Protein AF-A0A7R9HYE5-F1 (afdb_monomer_lite)

Organism: NCBI:txid61472

Foldseek 3Di:
DDDPPPPPVVVVVVCPDVVNVVVVVCVQCVLVDQDPVNVVLLVVLLVVLCLLLLAPVNLVVHLQNFAFFLCFDAAPQQDADWAWEWEDDQQKIKIKIWGGHRNDIDMDMDIDGHPDDPAAEQLRVLLVVLVRVLVVCVVVVNQVPAHEYEYEDQADWHDPDQQFIARCDDPLSDRYPPRNPPRNSVSNVVSNVVDPRHHYHHYGYDYVQVVVQRVVCSVPVPRFKGWDAALATWIKGKDFVVSRNVDDDDRPHGITIITRNCRQRCVVVSCVSSDDPVQVVVLVVCCVVRVDHRGRPDGHPNDPDD

Sequence (306 aa):
MADQSADQHSSISSFYSSSNIRTGVYDCCSALFISNDTIQEVMAKFLEDVNLGMNSTNHDKSCVKCFVTYIESFPNGHERGRYLGIEVRGIQVRVILLRLKPHQYDMSSKSFSLPKFEAYDSTDMFDFLAECLAIFTKEHNLQEHNLPLGVAFFSPLLKKSLTFVQIPQCNKDLFVRDSEKENVVAMMRNSIAKRNDVFVGDIFALNNTAGTLLCGAWTDRSCLLALYHGIGFNICYVEKIEHVGTYKGEPTGNRVIINTECGAFGDDGKLSFLQTTFDKQVGNFISLETGARQRHLLKSGGWGSR

pLDDT: mean 83.42, std 17.0, range [23.97, 98.06]

Secondary structure (DSSP, 8-state):
-----SHHHHHHHHHT-HHHHHHHHHHHHGGG---HHHHHHHHHHHHHHHHHHH-TTTGGG-SS--EE----PPP-S---EEEEEEEEETTEEEEEEEEEETTEEEEEEEEEEPP--S--BHHHHHHHHHHHHHHHHHHTT-TT--EEEEEEESS--EESSSS-EE-SS--TTS--BTGGGS-HHHHHHHHHHT-SS--EEEEEEEEHHHHHHHHHHHH-TT--EEEEESSSEEEEEEEEGGG-TT--S--SSSEEEEE--GGGTTTTTTTGGG--HHHHHHHHHHHHHH--------S-------

InterPro domains:
  IPR001312 Hexokinase [PS51748] (19-306)
  IPR001312 Hexokinase [PTHR19443] (27-282)
  IPR022672 Hexokinase, N-terminal [PF00349] (27-217)
  IPR022673 Hexokinase, C-terminal [PF03727] (226-282)
  IPR043129 ATPase, nucleotide binding domain [SSF53067] (25-220)
  IPR043129 ATPase, nucleotide binding domain [SSF53067] (223-283)

Radius of gyration: 24.58 Å; chains: 1; bounding box: 68×69×74 Å

Structure (mmCIF, N/CA/C/O backbone):
data_AF-A0A7R9HYE5-F1
#
_entry.id   AF-A0A7R9HYE5-F1
#
loop_
_atom_site.group_PDB
_atom_site.id
_atom_site.type_symbol
_atom_site.label_atom_id
_atom_site.label_alt_id
_atom_site.label_comp_id
_atom_site.label_asym_id
_atom_site.label_entity_id
_atom_site.label_seq_id
_atom_site.pdbx_PDB_ins_code
_atom_site.Cartn_x
_atom_site.Cartn_y
_atom_site.Cartn_z
_atom_site.occupancy
_atom_site.B_iso_or_equiv
_atom_site.auth_seq_id
_atom_site.auth_comp_id
_atom_site.auth_asym_id
_atom_site.auth_atom_id
_atom_site.pdbx_PDB_model_num
ATOM 1 N N . MET A 1 1 ? 43.732 48.175 -45.251 1.00 43.06 1 MET A N 1
ATOM 2 C CA . MET A 1 1 ? 43.328 47.242 -44.180 1.00 43.06 1 MET A CA 1
ATOM 3 C C . MET A 1 1 ? 41.816 47.183 -44.207 1.00 43.06 1 MET A C 1
ATOM 5 O O . MET A 1 1 ? 41.177 48.116 -43.747 1.00 43.06 1 MET A O 1
ATOM 9 N N . ALA A 1 2 ? 41.289 46.191 -44.922 1.00 38.72 2 ALA A N 1
ATOM 10 C CA . ALA A 1 2 ? 39.862 45.982 -45.108 1.00 38.72 2 ALA A CA 1
ATOM 11 C C . ALA A 1 2 ? 39.300 45.174 -43.933 1.00 38.72 2 ALA A C 1
ATOM 13 O O . ALA A 1 2 ? 39.973 44.301 -43.387 1.00 38.72 2 ALA A O 1
ATOM 14 N N . ASP A 1 3 ? 38.087 45.548 -43.562 1.00 44.00 3 ASP A N 1
ATOM 15 C CA . ASP A 1 3 ? 37.300 45.116 -42.420 1.00 44.00 3 ASP A CA 1
ATOM 16 C C . ASP A 1 3 ? 36.877 43.639 -42.550 1.00 44.00 3 ASP A C 1
ATOM 18 O O . ASP A 1 3 ? 36.118 43.278 -43.446 1.00 44.00 3 ASP A O 1
ATOM 22 N N . GLN A 1 4 ? 37.414 42.777 -41.680 1.00 41.59 4 GLN A N 1
ATOM 23 C CA . GLN A 1 4 ? 37.095 41.343 -41.577 1.00 41.59 4 GLN A CA 1
ATOM 24 C C . GLN A 1 4 ? 36.071 41.044 -40.461 1.00 41.59 4 GLN A C 1
ATOM 26 O O . GLN A 1 4 ? 35.994 39.913 -39.984 1.00 41.59 4 GLN A O 1
ATOM 31 N N . SER A 1 5 ? 35.288 42.029 -40.006 1.00 45.66 5 SER A N 1
ATOM 32 C CA . SER A 1 5 ? 34.381 41.845 -38.858 1.00 45.66 5 SER A CA 1
ATOM 33 C C . SER A 1 5 ? 32.913 41.536 -39.210 1.00 45.66 5 SER A C 1
ATOM 35 O O . SER A 1 5 ? 32.136 41.194 -38.319 1.00 45.66 5 SER A O 1
ATOM 37 N N . ALA A 1 6 ? 32.518 41.573 -40.490 1.00 43.47 6 ALA A N 1
ATOM 38 C CA . ALA A 1 6 ? 31.110 41.431 -40.895 1.00 43.47 6 ALA A CA 1
ATOM 39 C C . ALA A 1 6 ? 30.627 39.983 -41.168 1.00 43.47 6 ALA A C 1
ATOM 41 O O . ALA A 1 6 ? 29.426 39.723 -41.093 1.00 43.47 6 ALA A O 1
ATOM 42 N N . ASP A 1 7 ? 31.519 39.015 -41.419 1.00 44.41 7 ASP A N 1
ATOM 43 C CA . ASP A 1 7 ? 31.122 37.656 -41.853 1.00 44.41 7 ASP A CA 1
ATOM 44 C C . ASP A 1 7 ? 30.812 36.665 -40.711 1.00 44.41 7 ASP A C 1
ATOM 46 O O . ASP A 1 7 ? 30.156 35.639 -40.921 1.00 44.41 7 ASP A O 1
ATOM 50 N N . GLN A 1 8 ? 31.202 36.960 -39.466 1.00 43.19 8 GLN A N 1
ATOM 51 C CA . GLN A 1 8 ? 30.933 36.047 -38.342 1.00 43.19 8 GLN A CA 1
ATOM 52 C C . GLN A 1 8 ? 29.526 36.197 -37.737 1.00 43.19 8 GLN A C 1
ATOM 54 O O . GLN A 1 8 ? 29.004 35.239 -37.167 1.00 43.19 8 GLN A O 1
ATOM 59 N N . HIS A 1 9 ? 28.853 37.339 -37.922 1.00 43.28 9 HIS A N 1
ATOM 60 C CA . HIS A 1 9 ? 27.498 37.560 -37.389 1.00 43.28 9 HIS A CA 1
ATOM 61 C C . HIS A 1 9 ? 26.369 37.000 -38.277 1.00 43.28 9 HIS A C 1
ATOM 63 O O . HIS A 1 9 ? 25.308 36.649 -37.761 1.00 43.28 9 HIS A O 1
ATOM 69 N N . SER A 1 10 ? 26.605 36.848 -39.586 1.00 46.12 10 SER A N 1
ATOM 70 C CA . SER A 1 10 ? 25.684 36.191 -40.538 1.00 46.12 10 SER A CA 1
ATOM 71 C C . SER A 1 10 ? 25.579 34.674 -40.296 1.00 46.12 10 SER A C 1
ATOM 73 O O . SER A 1 10 ? 24.512 34.064 -40.386 1.00 46.12 10 SER A O 1
ATOM 75 N N . SER A 1 11 ? 26.692 34.066 -39.886 1.00 49.22 11 SER A N 1
ATOM 76 C CA . SER A 1 11 ? 26.805 32.620 -39.677 1.00 49.22 11 SER A CA 1
ATOM 77 C C . SER A 1 11 ? 25.999 32.138 -38.465 1.00 49.22 11 SER A C 1
ATOM 79 O O . SER A 1 11 ? 25.379 31.078 -38.507 1.00 49.22 11 SER A O 1
ATOM 81 N N . ILE A 1 12 ? 25.935 32.948 -37.404 1.00 50.00 12 ILE A N 1
ATOM 82 C CA . ILE A 1 12 ? 25.244 32.605 -36.154 1.00 50.00 12 ILE A CA 1
ATOM 83 C C . ILE A 1 12 ? 23.721 32.759 -36.300 1.00 50.00 12 ILE A C 1
ATOM 85 O O . ILE A 1 12 ? 22.974 31.924 -35.796 1.00 50.00 12 ILE A O 1
ATOM 89 N N . SER A 1 13 ? 23.231 33.762 -37.037 1.00 49.41 13 SER A N 1
ATOM 90 C CA . SER A 1 13 ? 21.784 33.964 -37.226 1.00 49.41 13 SER A CA 1
ATOM 91 C C . SER A 1 13 ? 21.138 32.885 -38.107 1.00 49.41 13 SER A C 1
ATOM 93 O O . SER A 1 13 ? 19.994 32.504 -37.861 1.00 49.41 13 SER A O 1
ATOM 95 N N . SER A 1 14 ? 21.882 32.324 -39.070 1.00 50.22 14 SER A N 1
ATOM 96 C CA . SER A 1 14 ? 21.421 31.196 -39.899 1.00 50.22 14 SER A CA 1
ATOM 97 C C . SER A 1 14 ? 21.290 29.876 -39.117 1.00 50.22 14 SER A C 1
ATOM 99 O O . SER A 1 14 ? 20.418 29.053 -39.416 1.00 50.22 14 SER A O 1
ATOM 101 N N . PHE A 1 15 ? 22.087 29.699 -38.055 1.00 51.66 15 PHE A N 1
ATOM 102 C CA . PHE A 1 15 ? 21.980 28.566 -37.129 1.00 51.66 15 PHE A CA 1
ATOM 103 C C . PHE A 1 15 ? 20.706 28.631 -36.273 1.00 51.66 15 PHE A C 1
ATOM 105 O O . PHE A 1 15 ? 20.114 27.595 -35.979 1.00 51.66 15 PHE A O 1
ATOM 112 N N . TYR A 1 16 ? 20.230 29.838 -35.954 1.00 48.69 16 TYR A N 1
ATOM 113 C CA . TYR A 1 16 ? 19.013 30.078 -35.171 1.00 48.69 16 TYR A CA 1
ATOM 114 C C . TYR A 1 16 ? 17.769 30.344 -36.032 1.00 48.69 16 TYR A C 1
ATOM 116 O O . TYR A 1 16 ? 16.852 31.050 -35.607 1.00 48.69 16 TYR A O 1
ATOM 124 N N . SER A 1 17 ? 17.687 29.769 -37.238 1.00 57.47 17 SER A N 1
ATOM 125 C CA . SER A 1 17 ? 16.399 29.719 -37.935 1.00 57.47 17 SER A CA 1
ATOM 126 C C . SER A 1 17 ? 15.414 28.876 -37.113 1.00 57.47 17 SER A C 1
ATOM 128 O O . SER A 1 17 ? 15.773 27.830 -36.562 1.00 57.47 17 SER A O 1
ATOM 130 N N . SER A 1 18 ? 14.153 29.308 -37.014 1.00 61.31 18 SER A N 1
ATOM 131 C CA . SER A 1 18 ? 13.125 28.587 -36.248 1.00 61.31 18 SER A CA 1
ATOM 132 C C . SER A 1 18 ? 12.955 27.132 -36.712 1.00 61.31 18 SER A C 1
ATOM 134 O O . SER A 1 18 ? 12.558 26.282 -35.920 1.00 61.31 18 SER A O 1
ATOM 136 N N . SER A 1 19 ? 13.298 26.825 -37.969 1.00 65.06 19 SER A N 1
ATOM 137 C CA . SER A 1 19 ? 13.350 25.464 -38.513 1.00 65.06 19 SER A CA 1
ATOM 138 C C . SER A 1 19 ? 14.521 24.640 -37.973 1.00 65.06 19 SER A C 1
ATOM 140 O O . SER A 1 19 ? 14.305 23.491 -37.609 1.00 65.06 19 SER A O 1
ATOM 142 N N . ASN A 1 20 ? 15.727 25.205 -37.855 1.00 68.88 20 ASN A N 1
ATOM 143 C CA . ASN A 1 20 ? 16.908 24.479 -37.363 1.00 68.88 20 ASN A CA 1
ATOM 144 C C . ASN A 1 20 ? 16.805 24.164 -35.866 1.00 68.88 20 ASN A C 1
ATOM 146 O O . ASN A 1 20 ? 17.125 23.055 -35.444 1.00 68.88 20 ASN A O 1
ATOM 150 N N . ILE A 1 21 ? 16.278 25.104 -35.074 1.00 73.44 21 ILE A N 1
ATOM 151 C CA . ILE A 1 21 ? 15.974 24.878 -33.652 1.00 73.44 21 ILE A CA 1
ATOM 152 C C . ILE A 1 21 ? 14.929 23.769 -33.509 1.00 73.44 21 ILE A C 1
ATOM 154 O O . ILE A 1 21 ? 15.074 22.876 -32.678 1.00 73.44 21 ILE A O 1
ATOM 158 N N . ARG A 1 22 ? 13.886 23.795 -34.348 1.00 76.00 22 ARG A N 1
ATOM 159 C CA . ARG A 1 22 ? 12.831 22.780 -34.335 1.00 76.00 22 ARG A CA 1
ATOM 160 C C . ARG A 1 22 ? 13.382 21.392 -34.661 1.00 76.00 22 ARG A C 1
ATOM 162 O O . ARG A 1 22 ? 13.064 20.456 -33.936 1.00 76.00 22 ARG A O 1
ATOM 169 N N . THR A 1 23 ? 14.228 21.264 -35.683 1.00 79.69 23 THR A N 1
ATOM 170 C CA . THR A 1 23 ? 14.889 19.996 -36.031 1.00 79.69 23 THR A CA 1
ATOM 171 C C . THR A 1 23 ? 15.782 19.499 -34.894 1.00 79.69 23 THR A C 1
ATOM 173 O O . THR A 1 23 ? 15.627 18.362 -34.469 1.00 79.69 23 THR A O 1
ATOM 176 N N . GLY A 1 24 ? 16.617 20.364 -34.306 1.00 81.44 24 GLY A N 1
ATOM 177 C CA . GLY A 1 24 ? 17.478 19.975 -33.182 1.00 81.44 24 GLY A CA 1
ATOM 178 C C . GLY A 1 24 ? 16.703 19.523 -31.937 1.00 81.44 24 GLY A C 1
ATOM 179 O O . GLY A 1 24 ? 17.109 18.579 -31.264 1.00 81.44 24 GLY A O 1
ATOM 180 N N . VAL A 1 25 ? 15.555 20.143 -31.640 1.00 84.19 25 VAL A N 1
ATOM 181 C CA . VAL A 1 25 ? 14.663 19.687 -30.558 1.00 84.19 25 VAL A CA 1
ATOM 182 C C . VAL A 1 25 ? 14.050 18.323 -30.885 1.00 84.19 25 VAL A C 1
ATOM 184 O O . VAL A 1 25 ? 14.022 17.456 -30.014 1.00 84.19 25 VAL A O 1
ATOM 187 N N . TYR A 1 26 ? 13.594 18.102 -32.123 1.00 84.06 26 TYR A N 1
ATOM 188 C CA . TYR A 1 26 ? 13.083 16.793 -32.541 1.00 84.06 26 TYR A CA 1
ATOM 189 C C . TYR A 1 26 ? 14.147 15.702 -32.440 1.00 84.06 26 TYR A C 1
ATOM 191 O O . TYR A 1 26 ? 13.840 14.629 -31.930 1.00 84.06 26 TYR A O 1
ATOM 199 N N . ASP A 1 27 ? 15.384 15.980 -32.845 1.00 83.00 27 ASP A N 1
ATOM 200 C CA . ASP A 1 27 ? 16.485 15.020 -32.749 1.00 83.00 27 ASP A CA 1
ATOM 201 C C . ASP A 1 27 ? 16.776 14.664 -31.282 1.00 83.00 27 ASP A C 1
ATOM 203 O O . ASP A 1 27 ? 16.872 13.484 -30.940 1.00 83.00 27 ASP A O 1
ATOM 207 N N . CYS A 1 28 ? 16.807 15.656 -30.385 1.00 82.81 28 CYS A N 1
ATOM 208 C CA . CYS A 1 28 ? 16.980 15.440 -28.942 1.00 82.81 28 CYS A CA 1
ATOM 209 C C . CYS A 1 28 ? 15.821 14.657 -28.303 1.00 82.81 28 CYS A C 1
ATOM 211 O O . CYS A 1 28 ? 16.044 13.842 -27.408 1.00 82.81 28 CYS A O 1
ATOM 213 N N . CYS A 1 29 ? 14.584 14.899 -28.742 1.00 87.00 29 CYS A N 1
ATOM 214 C CA . CYS A 1 29 ? 13.396 14.219 -28.229 1.00 87.00 29 CYS A CA 1
ATOM 215 C C . CYS A 1 29 ? 13.091 12.902 -28.956 1.00 87.00 29 CYS A C 1
ATOM 217 O O . CYS A 1 29 ? 12.216 12.169 -28.503 1.00 87.00 29 CYS A O 1
ATOM 219 N N . SER A 1 30 ? 13.792 12.580 -30.049 1.00 86.00 30 SER A N 1
ATOM 220 C CA . SER A 1 30 ? 13.550 11.379 -30.862 1.00 86.00 30 SER A CA 1
ATOM 221 C C . SER A 1 30 ? 13.621 10.096 -30.024 1.00 86.00 30 SER A C 1
ATOM 223 O O . SER A 1 30 ? 12.788 9.206 -30.175 1.00 86.00 30 SER A O 1
ATOM 225 N N . ALA A 1 31 ? 14.542 10.056 -29.057 1.00 84.12 31 ALA A N 1
ATOM 226 C CA . ALA A 1 31 ? 14.720 8.948 -28.123 1.00 84.12 31 ALA A CA 1
ATOM 227 C C . ALA A 1 31 ? 13.560 8.769 -27.120 1.00 84.12 31 ALA A C 1
ATOM 229 O O . ALA A 1 31 ? 13.477 7.730 -26.473 1.00 84.12 31 ALA A O 1
ATOM 230 N N . LEU A 1 32 ? 12.665 9.756 -26.987 1.00 86.50 32 LEU A N 1
ATOM 231 C CA . LEU A 1 32 ? 11.462 9.676 -26.146 1.00 86.50 32 LEU A CA 1
ATOM 232 C C . LEU A 1 32 ? 10.258 9.090 -26.900 1.00 86.50 32 LEU A C 1
ATOM 234 O O . LEU A 1 32 ? 9.229 8.805 -26.285 1.00 86.50 32 LEU A O 1
ATOM 238 N N . PHE A 1 33 ? 10.354 8.915 -28.223 1.00 89.25 33 PHE A N 1
ATOM 239 C CA . PHE A 1 33 ? 9.306 8.267 -29.004 1.00 89.25 33 PHE A CA 1
ATOM 240 C C . PHE A 1 33 ? 9.441 6.753 -28.892 1.00 89.25 33 PHE A C 1
ATOM 242 O O . PHE A 1 33 ? 10.348 6.137 -29.448 1.00 89.25 33 PHE A O 1
ATOM 249 N N . ILE A 1 34 ? 8.498 6.150 -28.179 1.00 89.62 34 ILE A N 1
ATOM 250 C CA . ILE A 1 34 ? 8.449 4.709 -27.961 1.00 89.62 34 ILE A CA 1
ATOM 251 C C . ILE A 1 34 ? 7.555 4.090 -29.040 1.00 89.62 34 ILE A C 1
ATOM 253 O O . ILE A 1 34 ? 6.386 4.455 -29.167 1.00 89.62 34 ILE A O 1
ATOM 257 N N . SER A 1 35 ? 8.103 3.168 -29.833 1.00 94.00 35 SER A N 1
ATOM 258 C CA . SER A 1 35 ? 7.337 2.460 -30.863 1.00 94.00 35 SER A CA 1
ATOM 259 C C . SER A 1 35 ? 6.395 1.420 -30.245 1.00 94.00 35 SER A C 1
ATOM 261 O O . SER A 1 35 ? 6.583 0.986 -29.107 1.00 94.00 35 SER A O 1
ATOM 263 N N . ASN A 1 36 ? 5.403 0.961 -31.011 1.00 96.12 36 ASN A N 1
ATOM 264 C CA . ASN A 1 36 ? 4.527 -0.124 -30.564 1.00 96.12 36 ASN A CA 1
ATOM 265 C C . ASN A 1 36 ? 5.310 -1.411 -30.267 1.00 96.12 36 ASN A C 1
ATOM 267 O O . ASN A 1 36 ? 5.026 -2.061 -29.266 1.00 96.12 36 ASN A O 1
ATOM 271 N N . ASP A 1 37 ? 6.313 -1.749 -31.081 1.00 96.94 37 ASP A N 1
ATOM 272 C CA . ASP A 1 37 ? 7.151 -2.937 -30.869 1.00 96.94 37 ASP A CA 1
ATOM 273 C C . ASP A 1 37 ? 7.918 -2.836 -29.549 1.00 96.94 37 ASP A C 1
ATOM 275 O O . ASP A 1 37 ? 7.952 -3.780 -28.760 1.00 96.94 37 ASP A O 1
ATOM 279 N N . THR A 1 38 ? 8.452 -1.650 -29.256 1.00 94.06 38 THR A N 1
ATOM 280 C CA . THR A 1 38 ? 9.098 -1.363 -27.979 1.00 94.06 38 THR A CA 1
ATOM 281 C C . THR A 1 38 ? 8.117 -1.486 -26.810 1.00 94.06 38 THR A C 1
ATOM 283 O O . THR A 1 38 ? 8.459 -2.085 -25.792 1.00 94.06 38 THR A O 1
ATOM 286 N N . ILE A 1 39 ? 6.887 -0.977 -26.937 1.00 95.12 39 ILE A N 1
ATOM 287 C CA . ILE A 1 39 ? 5.853 -1.132 -25.899 1.00 95.12 39 ILE A CA 1
ATOM 288 C C . ILE A 1 39 ? 5.550 -2.617 -25.654 1.00 95.12 39 ILE A C 1
ATOM 290 O O . ILE A 1 39 ? 5.487 -3.036 -24.498 1.00 95.12 39 ILE A O 1
ATOM 294 N N . GLN A 1 40 ? 5.408 -3.423 -26.711 1.00 97.31 40 GLN A N 1
ATOM 295 C CA . GLN A 1 40 ? 5.168 -4.866 -26.583 1.00 97.31 40 GLN A CA 1
ATOM 296 C C . GLN A 1 40 ? 6.330 -5.578 -25.882 1.00 97.31 40 GLN A C 1
ATOM 298 O O . GLN A 1 40 ? 6.101 -6.411 -25.003 1.00 97.31 40 GLN A O 1
ATOM 303 N N . GLU A 1 41 ? 7.574 -5.216 -26.204 1.00 96.31 41 GLU A N 1
ATOM 304 C CA . GLU A 1 41 ? 8.751 -5.743 -25.511 1.00 96.31 41 GLU A CA 1
ATOM 305 C C . GLU A 1 41 ? 8.731 -5.392 -24.011 1.00 96.31 41 GLU A C 1
ATOM 307 O O . GLU A 1 41 ? 8.970 -6.260 -23.167 1.00 96.31 41 GLU A O 1
ATOM 312 N N . VAL A 1 42 ? 8.397 -4.149 -23.654 1.00 95.06 42 VAL A N 1
ATOM 313 C CA . VAL A 1 42 ? 8.284 -3.719 -22.249 1.00 95.06 42 VAL A CA 1
ATOM 314 C C . VAL A 1 42 ? 7.183 -4.483 -21.521 1.00 95.06 42 VAL A C 1
ATOM 316 O O . VAL A 1 42 ? 7.401 -4.938 -20.398 1.00 95.06 42 VAL A O 1
ATOM 319 N N . MET A 1 43 ? 6.021 -4.654 -22.155 1.00 96.31 43 MET A N 1
ATOM 320 C CA . MET A 1 43 ? 4.905 -5.423 -21.600 1.00 96.31 43 MET A CA 1
ATOM 321 C C . MET A 1 43 ? 5.303 -6.879 -21.337 1.00 96.31 43 MET A C 1
ATOM 323 O O . MET A 1 43 ? 5.014 -7.403 -20.261 1.00 96.31 43 MET A O 1
ATOM 327 N N . ALA A 1 44 ? 6.006 -7.515 -22.279 1.00 97.75 44 ALA A N 1
ATOM 328 C CA . ALA A 1 44 ? 6.484 -8.886 -22.128 1.00 97.75 44 ALA A CA 1
ATOM 329 C C . ALA A 1 44 ? 7.474 -9.025 -20.960 1.00 97.75 44 ALA A C 1
ATOM 331 O O . ALA A 1 44 ? 7.315 -9.921 -20.129 1.00 97.75 44 ALA A O 1
ATOM 332 N N . LYS A 1 45 ? 8.446 -8.107 -20.841 1.00 96.75 45 LYS A N 1
ATOM 333 C CA . LYS A 1 45 ? 9.397 -8.089 -19.713 1.00 96.75 45 LYS A CA 1
ATOM 334 C C . LYS A 1 45 ? 8.706 -7.822 -18.373 1.00 96.75 45 LYS A C 1
ATOM 336 O O . LYS A 1 45 ? 9.067 -8.427 -17.370 1.00 96.75 45 LYS A O 1
ATOM 341 N N . PHE A 1 46 ? 7.705 -6.940 -18.343 1.00 96.06 46 PHE A N 1
ATOM 342 C CA . PHE A 1 46 ? 6.943 -6.669 -17.122 1.00 96.06 46 PHE A CA 1
ATOM 343 C C . PHE A 1 46 ? 6.158 -7.901 -16.667 1.00 96.06 46 PHE A C 1
ATOM 345 O O . PHE A 1 46 ? 6.178 -8.248 -15.488 1.00 96.06 46 PHE A O 1
ATOM 352 N N . LEU A 1 47 ? 5.504 -8.594 -17.604 1.00 97.12 47 LEU A N 1
ATOM 353 C CA . LEU A 1 47 ? 4.764 -9.820 -17.315 1.00 97.12 47 LEU A CA 1
ATOM 354 C C . LEU A 1 47 ? 5.689 -10.951 -16.840 1.00 97.12 47 LEU A C 1
ATOM 356 O O . LEU A 1 47 ? 5.332 -11.688 -15.922 1.00 97.12 47 LEU A O 1
ATOM 360 N N . GLU A 1 48 ? 6.881 -11.077 -17.426 1.00 97.25 48 GLU A N 1
ATOM 361 C CA . GLU A 1 48 ? 7.916 -12.000 -16.947 1.00 97.25 48 GLU A CA 1
ATOM 362 C C . GLU A 1 48 ? 8.262 -11.727 -15.476 1.00 97.25 48 GLU A C 1
ATOM 364 O O . GLU A 1 48 ? 8.217 -12.643 -14.654 1.00 97.25 48 GLU A O 1
ATOM 369 N N . ASP A 1 49 ? 8.533 -10.471 -15.119 1.00 96.31 49 ASP A N 1
ATOM 370 C CA . ASP A 1 49 ? 8.866 -10.089 -13.746 1.00 96.31 49 ASP A CA 1
ATOM 371 C C . ASP A 1 49 ? 7.696 -10.304 -12.774 1.00 96.31 49 ASP A C 1
ATOM 373 O O . ASP A 1 49 ? 7.918 -10.754 -11.648 1.00 96.31 49 ASP A O 1
ATOM 377 N N . VAL A 1 50 ? 6.452 -10.053 -13.192 1.00 97.62 50 VAL A N 1
ATOM 378 C CA . VAL A 1 50 ? 5.258 -10.364 -12.385 1.00 97.62 50 VAL A CA 1
ATOM 379 C C . VAL A 1 50 ? 5.176 -11.868 -12.098 1.00 97.62 50 VAL A C 1
ATOM 381 O O . VAL A 1 50 ? 5.011 -12.271 -10.944 1.00 97.62 50 VAL A O 1
ATOM 384 N N . ASN A 1 51 ? 5.377 -12.713 -13.114 1.00 97.38 51 ASN A N 1
ATOM 385 C CA . ASN A 1 51 ? 5.388 -14.170 -12.952 1.00 97.38 51 ASN A CA 1
ATOM 386 C C . ASN A 1 51 ? 6.529 -14.642 -12.039 1.00 97.38 51 ASN A C 1
ATOM 388 O O . ASN A 1 51 ? 6.321 -15.489 -11.167 1.00 97.38 51 ASN A O 1
ATOM 392 N N . LEU A 1 52 ? 7.731 -14.080 -12.200 1.00 97.12 52 LEU A N 1
ATOM 393 C CA . LEU A 1 52 ? 8.865 -14.359 -11.317 1.00 97.12 52 LEU A CA 1
ATOM 394 C C . LEU A 1 52 ? 8.573 -13.918 -9.877 1.00 97.12 52 LEU A C 1
ATOM 396 O O . LEU A 1 52 ? 8.883 -14.658 -8.947 1.00 97.12 52 LEU A O 1
ATOM 400 N N . GLY A 1 53 ? 7.939 -12.757 -9.692 1.00 96.50 53 GLY A N 1
ATOM 401 C CA . GLY A 1 53 ? 7.578 -12.199 -8.388 1.00 96.50 53 GLY A CA 1
ATOM 402 C C . GLY A 1 53 ? 6.580 -13.061 -7.619 1.00 96.50 53 GLY A C 1
ATOM 403 O O . GLY A 1 53 ? 6.662 -13.167 -6.398 1.00 96.50 53 GLY A O 1
ATOM 404 N N . MET A 1 54 ? 5.674 -13.747 -8.312 1.00 96.62 54 MET A N 1
ATOM 405 C CA . MET A 1 54 ? 4.729 -14.678 -7.682 1.00 96.62 54 MET A CA 1
ATOM 406 C C . MET A 1 54 ? 5.291 -16.096 -7.506 1.00 96.62 54 MET A C 1
ATOM 408 O O . MET A 1 54 ? 4.744 -16.892 -6.739 1.00 96.62 54 MET A O 1
ATOM 412 N N . ASN A 1 55 ? 6.392 -16.433 -8.181 1.00 97.06 55 ASN A N 1
ATOM 413 C CA . ASN A 1 55 ? 7.005 -17.753 -8.106 1.00 97.06 55 ASN A CA 1
ATOM 414 C C . ASN A 1 55 ? 7.798 -17.935 -6.802 1.00 97.06 55 ASN A C 1
ATOM 416 O O . ASN A 1 55 ? 8.760 -17.222 -6.541 1.00 97.06 55 ASN A O 1
ATOM 420 N N . SER A 1 56 ? 7.473 -18.962 -6.017 1.00 94.19 56 SER A N 1
ATOM 421 C CA . SER A 1 56 ? 8.107 -19.210 -4.712 1.00 94.19 56 SER A CA 1
ATOM 422 C C . SER A 1 56 ? 9.618 -19.449 -4.750 1.00 94.19 56 SER A C 1
ATOM 424 O O . SER A 1 56 ? 10.294 -19.174 -3.764 1.00 94.19 56 SER A O 1
ATOM 426 N N . THR A 1 57 ? 10.150 -19.971 -5.857 1.00 95.69 57 THR A N 1
ATOM 427 C CA . THR A 1 57 ? 11.572 -20.333 -5.995 1.00 95.69 57 THR A CA 1
ATOM 428 C C . THR A 1 57 ? 12.382 -19.218 -6.655 1.00 95.69 57 THR A C 1
ATOM 430 O O . THR A 1 57 ? 13.570 -19.070 -6.386 1.00 95.69 57 THR A O 1
ATOM 433 N N . ASN A 1 58 ? 11.751 -18.426 -7.525 1.00 93.69 58 ASN A N 1
ATOM 434 C CA . ASN A 1 58 ? 12.413 -17.370 -8.292 1.00 93.69 58 ASN A CA 1
ATOM 435 C C . ASN A 1 58 ? 12.051 -15.944 -7.838 1.00 93.69 58 ASN A C 1
ATOM 437 O O . ASN A 1 58 ? 12.546 -14.996 -8.443 1.00 93.69 58 ASN A O 1
ATOM 441 N N . HIS A 1 59 ? 11.261 -15.782 -6.771 1.00 93.81 59 HIS A N 1
ATOM 442 C CA . HIS A 1 59 ? 10.835 -14.487 -6.223 1.00 93.81 59 HIS A CA 1
ATOM 443 C C . HIS A 1 59 ? 11.987 -13.483 -6.050 1.00 93.81 59 HIS A C 1
ATOM 445 O O . HIS A 1 59 ? 11.873 -12.305 -6.402 1.00 93.81 59 HIS A O 1
ATOM 451 N N . ASP A 1 60 ? 13.135 -13.948 -5.557 1.00 91.31 60 ASP A N 1
ATOM 452 C CA . ASP A 1 60 ? 14.292 -13.087 -5.298 1.00 91.31 60 ASP A CA 1
ATOM 453 C C . ASP A 1 60 ? 14.906 -12.502 -6.574 1.00 91.31 60 ASP A C 1
ATOM 455 O O . ASP A 1 60 ? 15.487 -11.418 -6.518 1.00 91.31 60 ASP A O 1
ATOM 459 N N . LYS A 1 61 ? 14.707 -13.157 -7.725 1.00 92.88 61 LYS A N 1
ATOM 460 C CA . LYS A 1 61 ? 15.203 -12.711 -9.035 1.00 92.88 61 LYS A CA 1
ATOM 461 C C . LYS A 1 61 ? 14.337 -11.628 -9.678 1.00 92.88 61 LYS A C 1
ATOM 463 O O . LYS A 1 61 ? 14.790 -11.011 -10.632 1.00 92.88 61 LYS A O 1
ATOM 468 N N . SER A 1 62 ? 13.111 -11.412 -9.198 1.00 93.69 62 SER A N 1
ATOM 469 C CA . SER A 1 62 ? 12.220 -10.397 -9.765 1.00 93.69 62 SER A CA 1
ATOM 470 C C . SER A 1 62 ? 12.474 -9.014 -9.170 1.00 93.69 62 SER A C 1
ATOM 472 O O . SER A 1 62 ? 12.601 -8.875 -7.947 1.00 93.69 62 SER A O 1
ATOM 474 N N . CYS A 1 63 ? 12.463 -7.988 -10.021 1.00 89.25 63 CYS A N 1
ATOM 475 C CA . CYS A 1 63 ? 12.347 -6.593 -9.604 1.00 89.25 63 CYS A CA 1
ATOM 476 C C . CYS A 1 63 ? 10.902 -6.214 -9.232 1.00 89.25 63 CYS A C 1
ATOM 478 O O . CYS A 1 63 ? 10.698 -5.338 -8.394 1.00 89.25 63 CYS A O 1
ATOM 480 N N . VAL A 1 64 ? 9.893 -6.885 -9.798 1.00 93.31 64 VAL A N 1
ATOM 481 C CA . VAL A 1 64 ? 8.468 -6.690 -9.475 1.00 93.31 64 VAL A CA 1
ATOM 482 C C . VAL A 1 64 ? 8.043 -7.726 -8.442 1.00 93.31 64 VAL A C 1
ATOM 484 O O . VAL A 1 64 ? 7.614 -8.832 -8.771 1.00 93.31 64 VAL A O 1
ATOM 487 N N . LYS A 1 65 ? 8.185 -7.382 -7.161 1.00 92.12 65 LYS A N 1
ATOM 488 C CA . LYS A 1 65 ? 8.085 -8.355 -6.065 1.00 92.12 65 LYS A CA 1
ATOM 489 C C . LYS A 1 65 ? 6.710 -8.989 -5.888 1.00 92.12 65 LYS A C 1
ATOM 491 O O . LYS A 1 65 ? 6.658 -10.102 -5.382 1.00 92.12 65 LYS A O 1
ATOM 496 N N . CYS A 1 66 ? 5.619 -8.347 -6.309 1.00 96.25 66 CYS A N 1
ATOM 497 C CA . CYS A 1 66 ? 4.273 -8.928 -6.174 1.00 96.25 66 CYS A CA 1
ATOM 498 C C . CYS A 1 66 ? 3.971 -9.395 -4.733 1.00 96.25 66 CYS A C 1
ATOM 500 O O . CYS A 1 66 ? 3.580 -10.537 -4.495 1.00 96.25 66 CYS A O 1
ATOM 502 N N . PHE A 1 67 ? 4.177 -8.512 -3.752 1.00 94.31 67 PHE A N 1
ATOM 503 C CA . PHE A 1 67 ? 3.941 -8.810 -2.344 1.00 94.31 67 PHE A CA 1
ATOM 504 C C . PHE A 1 67 ? 2.476 -9.172 -2.072 1.00 94.31 67 PHE A C 1
ATOM 506 O O . PHE A 1 67 ? 1.542 -8.458 -2.454 1.00 94.31 67 PHE A O 1
ATOM 513 N N . VAL A 1 68 ? 2.291 -10.269 -1.337 1.00 94.19 68 VAL A N 1
ATOM 514 C CA . VAL A 1 68 ? 0.982 -10.766 -0.908 1.00 94.19 68 VAL A CA 1
ATOM 515 C C . VAL A 1 68 ? 0.430 -9.877 0.204 1.00 94.19 68 VAL A C 1
ATOM 517 O O . VAL A 1 68 ? 1.045 -9.714 1.259 1.00 94.19 68 VAL A O 1
ATOM 520 N N . THR A 1 69 ? -0.756 -9.302 -0.007 1.00 93.00 69 THR A N 1
ATOM 521 C CA . THR A 1 69 ? -1.370 -8.395 0.980 1.00 93.00 69 THR A CA 1
ATOM 522 C C . THR A 1 69 ? -2.203 -9.106 2.052 1.00 93.00 69 THR A C 1
ATOM 524 O O . THR A 1 69 ? -2.545 -8.469 3.055 1.00 93.00 69 THR A O 1
ATOM 527 N N . TYR A 1 70 ? -2.535 -10.386 1.831 1.00 92.44 70 TYR A N 1
ATOM 528 C CA . TYR A 1 70 ? -3.491 -11.197 2.607 1.00 92.44 70 TYR A CA 1
ATOM 529 C C . TYR A 1 70 ? -4.904 -10.600 2.691 1.00 92.44 70 TYR A C 1
ATOM 531 O O . TYR A 1 70 ? -5.680 -10.919 3.588 1.00 92.44 70 TYR A O 1
ATOM 539 N N . ILE A 1 71 ? -5.251 -9.713 1.757 1.00 92.25 71 ILE A N 1
ATOM 540 C CA . ILE A 1 71 ? -6.606 -9.184 1.619 1.00 92.25 71 ILE A CA 1
ATOM 541 C C . ILE A 1 71 ? -7.346 -10.082 0.631 1.00 92.25 71 ILE A C 1
ATOM 543 O O . ILE A 1 71 ? -7.210 -9.922 -0.582 1.00 92.25 71 ILE A O 1
ATOM 547 N N . GLU A 1 72 ? -8.083 -11.052 1.170 1.00 93.06 72 GLU A N 1
ATOM 548 C CA . GLU A 1 72 ? -8.841 -12.042 0.390 1.00 93.06 72 GLU A CA 1
ATOM 549 C C . GLU A 1 72 ? -10.334 -11.704 0.270 1.00 93.06 72 GLU A C 1
ATOM 551 O O . GLU A 1 72 ? -11.024 -12.129 -0.659 1.00 93.06 72 GLU A O 1
ATOM 556 N N . SER A 1 73 ? -10.842 -10.915 1.219 1.00 89.19 73 SER A N 1
ATOM 557 C CA . SER A 1 73 ? -12.228 -10.453 1.246 1.00 89.19 73 SER A CA 1
ATOM 558 C C . SER A 1 73 ? -12.343 -9.081 0.597 1.00 89.19 73 SER A C 1
ATOM 560 O O . SER A 1 73 ? -11.644 -8.139 0.973 1.00 89.19 73 SER A O 1
ATOM 562 N N . PHE A 1 74 ? -13.256 -8.972 -0.364 1.00 91.44 74 PHE A N 1
ATOM 563 C CA . PHE A 1 74 ? -13.507 -7.744 -1.107 1.00 91.44 74 PHE A CA 1
ATOM 564 C C . PHE A 1 74 ? -14.770 -7.056 -0.610 1.00 91.44 74 PHE A C 1
ATOM 566 O O . PHE A 1 74 ? -15.709 -7.748 -0.198 1.00 91.44 74 PHE A O 1
ATOM 573 N N . PRO A 1 75 ? -14.823 -5.718 -0.696 1.00 92.31 75 PRO A N 1
ATOM 574 C CA . PRO A 1 75 ? -16.004 -4.999 -0.296 1.00 92.31 75 PRO A CA 1
ATOM 575 C C . PRO A 1 75 ? -17.246 -5.462 -1.057 1.00 92.31 75 PRO A C 1
ATOM 577 O O . PRO A 1 75 ? -17.240 -5.626 -2.279 1.00 92.31 75 PRO A O 1
ATOM 580 N N . ASN A 1 76 ? -18.327 -5.672 -0.322 1.00 90.94 76 ASN A N 1
ATOM 581 C CA . ASN A 1 76 ? -19.636 -6.022 -0.851 1.00 90.94 76 ASN A CA 1
ATOM 582 C C . ASN A 1 76 ? -20.674 -4.922 -0.574 1.00 90.94 76 ASN A C 1
ATOM 584 O O . ASN A 1 76 ? -21.851 -5.098 -0.894 1.00 90.94 76 ASN A O 1
ATOM 588 N N . GLY A 1 77 ? -20.280 -3.792 0.007 1.00 88.81 77 GLY A N 1
ATOM 589 C CA . GLY A 1 77 ? -21.167 -2.662 0.270 1.00 88.81 77 GLY A CA 1
ATOM 590 C C . GLY A 1 77 ? -22.108 -2.868 1.458 1.00 88.81 77 GLY A C 1
ATOM 591 O O . GLY A 1 77 ? -22.939 -2.002 1.707 1.00 88.81 77 GLY A O 1
ATOM 592 N N . HIS A 1 78 ? -22.011 -3.981 2.191 1.00 92.12 78 HIS A N 1
ATOM 593 C CA . HIS A 1 78 ? -22.768 -4.233 3.424 1.00 92.12 78 HIS A CA 1
ATOM 594 C C . HIS A 1 78 ? -21.921 -4.026 4.684 1.00 92.12 78 HIS A C 1
ATOM 596 O O . HIS A 1 78 ? -22.396 -4.315 5.786 1.00 92.12 78 HIS A O 1
ATOM 602 N N . GLU A 1 79 ? -20.688 -3.538 4.543 1.00 93.94 79 GLU A N 1
ATOM 603 C CA . GLU A 1 79 ? -19.816 -3.206 5.664 1.00 93.94 79 GLU A CA 1
ATOM 604 C C . GLU A 1 79 ? -20.490 -2.173 6.573 1.00 93.94 79 GLU A C 1
ATOM 606 O O . GLU A 1 79 ? -21.210 -1.272 6.130 1.00 93.94 79 GLU A O 1
ATOM 611 N N . ARG A 1 80 ? -20.278 -2.315 7.881 1.00 95.69 80 ARG A N 1
ATOM 612 C CA . ARG A 1 80 ? -20.907 -1.484 8.909 1.00 95.69 80 ARG A CA 1
ATOM 613 C C . ARG A 1 80 ? -19.923 -1.215 10.023 1.00 95.69 80 ARG A C 1
ATOM 615 O O . ARG A 1 80 ? -19.211 -2.120 10.435 1.00 95.69 80 ARG A O 1
ATOM 622 N N . GLY A 1 81 ? -19.971 -0.012 10.578 1.00 96.31 81 GLY A N 1
ATOM 623 C CA . GLY A 1 81 ? -19.231 0.313 11.792 1.00 96.31 81 GLY A CA 1
ATOM 624 C C . GLY A 1 81 ? -18.486 1.631 11.698 1.00 96.31 81 GLY A C 1
ATOM 625 O O . GLY A 1 81 ? -18.729 2.447 10.810 1.00 96.31 81 GLY A O 1
ATOM 626 N N . ARG A 1 82 ? -17.595 1.844 12.664 1.00 97.12 82 ARG A N 1
ATOM 627 C CA . ARG A 1 82 ? -16.719 3.012 12.741 1.00 97.12 82 ARG A CA 1
ATOM 628 C C . ARG A 1 82 ? -15.279 2.532 12.790 1.00 97.12 82 ARG A C 1
ATOM 630 O O . ARG A 1 82 ? -14.974 1.638 13.575 1.00 97.12 82 ARG A O 1
ATOM 637 N N . TYR A 1 83 ? -14.426 3.143 11.984 1.00 96.94 83 TYR A N 1
ATOM 638 C CA . TYR A 1 83 ? -13.035 2.746 11.816 1.00 96.94 83 TYR A CA 1
ATOM 639 C C . TYR A 1 83 ? -12.149 3.981 11.839 1.00 96.94 83 TYR A C 1
ATOM 641 O O . TYR A 1 83 ? -12.502 5.013 11.262 1.00 96.94 83 TYR A O 1
ATOM 649 N N . LEU A 1 84 ? -11.003 3.871 12.498 1.00 97.88 84 LEU A N 1
ATOM 650 C CA . LEU A 1 84 ? -9.954 4.876 12.441 1.00 97.88 84 LEU A CA 1
ATOM 651 C C . LEU A 1 84 ? -8.972 4.515 11.325 1.00 97.88 84 LEU A C 1
ATOM 653 O O . LEU A 1 84 ? -8.719 3.342 11.049 1.00 97.88 84 LEU A O 1
ATOM 657 N N . GLY A 1 85 ? -8.422 5.532 10.676 1.00 96.19 85 GLY A N 1
ATOM 658 C CA . GLY A 1 85 ? -7.414 5.395 9.636 1.00 96.19 85 GLY A CA 1
ATOM 659 C C . GLY A 1 85 ? -6.273 6.374 9.860 1.00 96.19 85 GLY A C 1
ATOM 660 O O . GLY A 1 85 ? -6.520 7.520 10.226 1.00 96.19 85 GLY A O 1
ATOM 661 N N . ILE A 1 86 ? -5.040 5.945 9.617 1.00 95.50 86 ILE A N 1
ATOM 662 C CA . ILE A 1 86 ? -3.867 6.814 9.520 1.00 95.50 86 ILE A CA 1
ATOM 663 C C . ILE A 1 86 ? -3.259 6.621 8.137 1.00 95.50 86 ILE A C 1
ATOM 665 O O . ILE A 1 86 ? -3.021 5.497 7.706 1.00 95.50 86 ILE A O 1
ATOM 669 N N . GLU A 1 87 ? -2.999 7.722 7.449 1.00 90.06 87 GLU A N 1
ATOM 670 C CA . GLU A 1 87 ? -2.340 7.754 6.150 1.00 90.06 87 GLU A CA 1
ATOM 671 C C . GLU A 1 87 ? -1.101 8.649 6.252 1.00 90.06 87 GLU A C 1
ATOM 673 O O . GLU A 1 87 ? -1.215 9.838 6.557 1.00 90.06 87 GLU A O 1
ATOM 678 N N . VAL A 1 88 ? 0.083 8.088 6.001 1.00 81.25 88 VAL A N 1
ATOM 679 C CA . VAL A 1 88 ? 1.352 8.834 6.035 1.00 81.25 88 VAL A CA 1
ATOM 680 C C . VAL A 1 88 ? 1.777 9.176 4.610 1.00 81.25 88 VAL A C 1
ATOM 682 O O . VAL A 1 88 ? 2.135 8.286 3.851 1.00 81.25 88 VAL A O 1
ATOM 685 N N . ARG A 1 89 ? 1.750 10.457 4.236 1.00 74.62 89 ARG A N 1
ATOM 686 C CA . ARG A 1 89 ? 2.026 10.977 2.883 1.00 74.62 89 ARG A CA 1
ATOM 687 C C . ARG A 1 89 ? 3.205 11.945 2.903 1.00 74.62 89 ARG A C 1
ATOM 689 O O . ARG A 1 89 ? 3.013 13.154 3.043 1.00 74.62 89 ARG A O 1
ATOM 696 N N . GLY A 1 90 ? 4.425 11.433 2.759 1.00 72.88 90 GLY A N 1
ATOM 697 C CA . GLY A 1 90 ? 5.629 12.263 2.874 1.00 72.88 90 GLY A CA 1
ATOM 698 C C . GLY A 1 90 ? 5.659 12.970 4.232 1.00 72.88 90 GLY A C 1
ATOM 699 O O . GLY A 1 90 ? 5.605 12.304 5.260 1.00 72.88 90 GLY A O 1
ATOM 700 N N . ILE A 1 91 ? 5.660 14.308 4.236 1.00 76.88 91 ILE A N 1
ATOM 701 C CA . ILE A 1 91 ? 5.650 15.130 5.461 1.00 76.88 91 ILE A CA 1
ATOM 702 C C . ILE A 1 91 ? 4.254 15.359 6.070 1.00 76.88 91 ILE A C 1
ATOM 704 O O . ILE A 1 91 ? 4.127 16.082 7.056 1.00 76.88 91 ILE A O 1
ATOM 708 N N . GLN A 1 92 ? 3.187 14.815 5.479 1.00 83.94 92 GLN A N 1
ATOM 709 C CA . GLN A 1 92 ? 1.824 14.973 5.988 1.00 83.94 92 GLN A CA 1
ATOM 710 C C . GLN A 1 92 ? 1.276 13.658 6.527 1.00 83.94 92 GLN A C 1
ATOM 712 O O . GLN A 1 92 ? 1.275 12.642 5.839 1.00 83.94 92 GLN A O 1
ATOM 717 N N . VAL A 1 93 ? 0.706 13.699 7.723 1.00 90.56 93 VAL A N 1
ATOM 718 C CA . VAL A 1 93 ? -0.058 12.599 8.314 1.00 90.56 93 VAL A CA 1
ATOM 719 C C . VAL A 1 93 ? -1.529 12.973 8.285 1.00 90.56 93 VAL A C 1
ATOM 721 O O . VAL A 1 93 ? -1.899 14.067 8.700 1.00 90.56 93 VAL A O 1
ATOM 724 N N . ARG A 1 94 ? -2.392 12.079 7.811 1.00 94.81 94 ARG A N 1
ATOM 725 C CA . ARG A 1 94 ? -3.843 12.263 7.858 1.00 94.81 94 ARG A CA 1
ATOM 726 C C . ARG A 1 94 ? -4.461 11.209 8.759 1.00 94.81 94 ARG A C 1
ATOM 728 O O . ARG A 1 94 ? -4.281 10.020 8.522 1.00 94.81 94 ARG A O 1
ATOM 735 N N . VAL A 1 95 ? -5.224 11.650 9.751 1.00 97.50 95 VAL A N 1
ATOM 736 C CA . VAL A 1 95 ? -6.071 10.782 10.574 1.00 97.50 95 VAL A CA 1
ATOM 737 C C . VAL A 1 95 ? -7.501 10.869 10.053 1.00 97.50 95 VAL A C 1
ATOM 739 O O . VAL A 1 95 ? -7.972 11.950 9.692 1.00 97.50 95 VAL A O 1
ATOM 742 N N . ILE A 1 96 ? -8.176 9.730 9.958 1.00 97.38 96 ILE A N 1
ATOM 743 C CA . ILE A 1 96 ? -9.497 9.573 9.353 1.00 97.38 96 ILE A CA 1
ATOM 744 C C . ILE A 1 96 ? -10.403 8.823 10.327 1.00 97.38 96 ILE A C 1
ATOM 746 O O . ILE A 1 96 ? -9.983 7.864 10.967 1.00 97.38 96 ILE A O 1
ATOM 750 N N . LEU A 1 97 ? -11.665 9.232 10.400 1.00 98.00 97 LEU A N 1
ATOM 751 C CA . LEU A 1 97 ? -12.756 8.466 10.984 1.00 98.00 97 LEU A CA 1
ATOM 752 C C . LEU A 1 97 ? -13.750 8.138 9.880 1.00 98.00 97 LEU A C 1
ATOM 754 O O . LEU A 1 97 ? -14.425 9.028 9.360 1.00 98.00 97 LEU A O 1
ATOM 758 N N . LEU A 1 98 ? -13.829 6.857 9.541 1.00 96.50 98 LEU A N 1
ATOM 759 C CA . LEU A 1 98 ? -14.750 6.320 8.555 1.00 96.50 98 LEU A CA 1
ATOM 760 C C . LEU A 1 98 ? -15.954 5.706 9.266 1.00 96.50 98 LEU A C 1
ATOM 762 O O . LEU A 1 98 ? -15.800 4.893 10.179 1.00 96.50 98 LEU A O 1
ATOM 766 N N . ARG A 1 99 ? -17.158 6.071 8.835 1.00 97.12 99 ARG A N 1
ATOM 767 C CA . ARG A 1 99 ? -18.419 5.504 9.315 1.00 97.12 99 ARG A CA 1
ATOM 768 C C . ARG A 1 99 ? -19.099 4.814 8.149 1.00 97.12 99 ARG A C 1
ATOM 770 O O . ARG A 1 99 ? -19.511 5.481 7.207 1.00 97.12 99 ARG A O 1
ATOM 777 N N . LEU A 1 100 ? -19.218 3.495 8.221 1.00 95.50 100 LEU A N 1
ATOM 778 C CA . LEU A 1 100 ? -19.841 2.680 7.185 1.00 95.50 100 LEU A CA 1
ATOM 779 C C . LEU A 1 100 ? -21.256 2.277 7.592 1.00 95.50 100 LEU A C 1
ATOM 781 O O . LEU A 1 100 ? -21.513 1.838 8.720 1.00 95.50 100 LEU A O 1
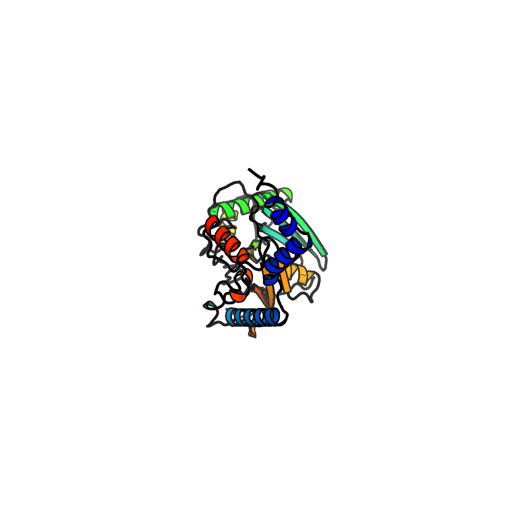ATOM 785 N N . LYS A 1 101 ? -22.163 2.410 6.634 1.00 94.50 101 LYS A N 1
ATOM 786 C CA . LYS A 1 101 ? -23.502 1.826 6.597 1.00 94.50 101 LYS A CA 1
ATOM 787 C C . LYS A 1 101 ? -23.645 1.105 5.250 1.00 94.50 101 LYS A C 1
ATOM 789 O O . LYS A 1 101 ? -22.869 1.381 4.336 1.00 94.50 101 LYS A O 1
ATOM 794 N N . PRO A 1 102 ? -24.643 0.222 5.078 1.00 92.69 102 PRO A N 1
ATOM 795 C CA . PRO A 1 102 ? -24.864 -0.405 3.783 1.00 92.69 102 PRO A CA 1
ATOM 796 C C . PRO A 1 102 ? -24.981 0.648 2.678 1.00 92.69 102 PRO A C 1
ATOM 798 O O . PRO A 1 102 ? -25.829 1.536 2.764 1.00 92.69 102 PRO A O 1
ATOM 801 N N . HIS A 1 103 ? -24.100 0.559 1.684 1.00 88.88 103 HIS A N 1
ATOM 802 C CA . HIS A 1 103 ? -24.011 1.449 0.522 1.00 88.88 103 HIS A CA 1
ATOM 803 C C . HIS A 1 103 ? -23.827 2.942 0.835 1.00 88.88 103 HIS A C 1
ATOM 805 O O . HIS A 1 103 ? -24.053 3.787 -0.029 1.00 88.88 103 HIS A O 1
ATOM 811 N N . GLN A 1 104 ? -23.434 3.296 2.059 1.00 93.44 104 GLN A N 1
ATOM 812 C CA . GLN A 1 104 ? -23.256 4.682 2.481 1.00 93.44 104 GLN A CA 1
ATOM 813 C C . GLN A 1 104 ? -22.034 4.807 3.380 1.00 93.44 104 GLN A C 1
ATOM 815 O O . GLN A 1 104 ? -21.809 3.981 4.266 1.00 93.44 104 GLN A O 1
ATOM 820 N N . TYR A 1 105 ? -21.283 5.888 3.213 1.00 94.31 105 TYR A N 1
ATOM 821 C CA . TYR A 1 105 ? -20.204 6.222 4.126 1.00 94.31 105 TYR A CA 1
ATOM 822 C C . TYR A 1 105 ? -20.232 7.698 4.501 1.00 94.31 105 TYR A C 1
ATOM 824 O O . TYR A 1 105 ? -20.683 8.549 3.739 1.00 94.31 105 TYR A O 1
ATOM 832 N N . ASP A 1 106 ? -19.728 7.980 5.694 1.00 95.75 106 ASP A N 1
ATOM 833 C CA . ASP A 1 106 ? -19.365 9.316 6.144 1.00 95.75 106 ASP A CA 1
ATOM 834 C C . ASP A 1 106 ? -17.900 9.297 6.586 1.00 95.75 106 ASP A C 1
ATOM 836 O O . ASP A 1 106 ? -17.426 8.310 7.160 1.00 95.75 106 ASP A O 1
ATOM 840 N N . MET A 1 107 ? -17.172 10.372 6.297 1.00 96.00 107 MET A N 1
ATOM 841 C CA . MET A 1 107 ? -15.743 10.457 6.564 1.00 96.00 107 MET A CA 1
ATOM 842 C C . MET A 1 107 ? -15.386 11.813 7.164 1.00 96.00 107 MET A C 1
ATOM 844 O O . MET A 1 107 ? -15.580 12.856 6.545 1.00 96.00 107 MET A O 1
ATOM 848 N N . SER A 1 108 ? -14.780 11.786 8.348 1.00 97.75 108 SER A N 1
ATOM 849 C CA . SER A 1 108 ? -14.125 12.947 8.957 1.00 97.75 108 SER A CA 1
ATOM 850 C C . SER A 1 108 ? -12.614 12.753 8.884 1.00 97.75 108 SER A C 1
ATOM 852 O O . SER A 1 108 ? -12.138 11.626 9.002 1.00 97.75 108 SER A O 1
ATOM 854 N N . SER A 1 109 ? -11.836 13.816 8.692 1.00 97.38 109 SER A N 1
ATOM 855 C CA . SER A 1 109 ? -10.378 13.688 8.678 1.00 97.38 109 SER A CA 1
ATOM 856 C C . SER A 1 109 ? -9.668 14.953 9.115 1.00 97.38 109 SER A C 1
ATOM 858 O O . SER A 1 109 ? -10.165 16.046 8.851 1.00 97.38 109 SER A O 1
ATOM 860 N N . LYS A 1 110 ? -8.467 14.794 9.665 1.00 97.44 110 LYS A N 1
ATOM 861 C CA . LYS A 1 110 ? -7.567 15.890 10.016 1.00 97.44 110 LYS A CA 1
ATOM 862 C C . LYS A 1 110 ? -6.157 15.591 9.533 1.00 97.44 110 LYS A C 1
ATOM 864 O O . LYS A 1 110 ? -5.687 14.462 9.658 1.00 97.44 110 LYS A O 1
ATOM 869 N N . SER A 1 111 ? -5.505 16.606 8.979 1.00 96.25 111 SER A N 1
ATOM 870 C CA . SER A 1 111 ? -4.112 16.526 8.552 1.00 96.25 111 SER A CA 1
ATOM 871 C C . SER A 1 111 ? -3.203 17.189 9.580 1.00 96.25 111 SER A C 1
ATOM 873 O O . SER A 1 111 ? -3.542 18.229 10.143 1.00 96.25 111 SER A O 1
ATOM 875 N N . PHE A 1 112 ? -2.036 16.596 9.767 1.00 94.12 112 PHE A N 1
ATOM 876 C CA . PHE A 1 112 ? -0.956 17.045 10.624 1.00 94.12 112 PHE A CA 1
ATOM 877 C C . PHE A 1 112 ? 0.310 17.111 9.777 1.00 94.12 112 PHE A C 1
ATOM 879 O O . PHE A 1 112 ? 0.543 16.250 8.926 1.00 94.12 112 PHE A O 1
ATOM 886 N N . SER A 1 113 ? 1.124 18.134 9.998 1.00 89.62 113 SER A N 1
ATOM 887 C CA . SER A 1 113 ? 2.453 18.198 9.401 1.00 89.62 113 SER A CA 1
ATOM 888 C C . SER A 1 113 ? 3.438 17.542 10.350 1.00 89.62 113 SER A C 1
ATOM 890 O O . SER A 1 113 ? 3.444 17.862 11.540 1.00 89.62 113 SER A O 1
ATOM 892 N N . LEU A 1 114 ? 4.276 16.656 9.821 1.00 79.56 114 LEU A N 1
ATOM 893 C CA . LEU A 1 114 ? 5.438 16.168 10.545 1.00 79.56 114 LEU A CA 1
ATOM 894 C C . LEU A 1 114 ? 6.306 17.375 10.949 1.00 79.56 114 LEU A C 1
ATOM 896 O O . LEU A 1 114 ? 6.519 18.275 10.125 1.00 79.56 114 LEU A O 1
ATOM 900 N N . PRO A 1 115 ? 6.768 17.448 12.209 1.00 74.62 115 PRO A N 1
ATOM 901 C CA . PRO A 1 115 ? 7.749 18.444 12.615 1.00 74.62 115 PRO A CA 1
ATOM 902 C C . PRO A 1 115 ? 8.974 18.481 11.676 1.00 74.62 115 PRO A C 1
ATOM 904 O O . PRO A 1 115 ? 9.325 17.509 11.018 1.00 74.62 115 PRO A O 1
ATOM 907 N N . LYS A 1 116 ? 9.672 19.613 11.578 1.00 64.81 116 LYS A N 1
ATOM 908 C CA . LYS A 1 116 ? 10.898 19.664 10.768 1.00 64.81 116 LYS A CA 1
ATOM 909 C C . LYS A 1 116 ? 12.033 18.957 11.516 1.00 64.81 116 LYS A C 1
ATOM 911 O O . LYS A 1 116 ? 12.648 19.572 12.380 1.00 64.81 116 LYS A O 1
ATOM 916 N N . PHE A 1 117 ? 12.321 17.706 11.173 1.00 56.09 117 PHE A N 1
ATOM 917 C CA . PHE A 1 117 ? 13.532 17.002 11.601 1.00 56.09 117 PHE A CA 1
ATOM 918 C C . PHE A 1 117 ? 14.303 16.479 10.384 1.00 56.09 117 PHE A C 1
ATOM 920 O O . PHE A 1 117 ? 13.707 16.109 9.375 1.00 56.09 117 PHE A O 1
ATOM 927 N N . GLU A 1 118 ? 15.636 16.454 10.479 1.00 55.28 118 GLU A N 1
ATOM 928 C CA . GLU A 1 118 ? 16.522 15.964 9.409 1.00 55.28 118 GLU A CA 1
ATOM 929 C C . GLU A 1 118 ? 16.436 14.434 9.229 1.00 55.28 118 GLU A C 1
ATOM 931 O O . GLU A 1 118 ? 16.684 13.918 8.141 1.00 55.28 118 GLU A O 1
ATOM 936 N N . ALA A 1 119 ? 16.037 13.706 10.278 1.00 57.06 119 ALA A N 1
ATOM 937 C CA . ALA A 1 119 ? 15.666 12.293 10.257 1.00 57.06 119 ALA A CA 1
ATOM 938 C C . ALA A 1 119 ? 14.837 11.962 11.511 1.00 57.06 119 ALA A C 1
ATOM 940 O O . ALA A 1 119 ? 15.118 12.503 12.578 1.00 57.06 119 ALA A O 1
ATOM 941 N N . TYR A 1 120 ? 13.864 11.057 11.400 1.00 63.38 120 TYR A N 1
ATOM 942 C CA . TYR A 1 120 ? 13.176 10.478 12.556 1.00 63.38 120 TYR A CA 1
ATOM 943 C C . TYR A 1 120 ? 13.738 9.086 12.849 1.00 63.38 120 TYR A C 1
ATOM 945 O O . TYR A 1 120 ? 13.986 8.309 11.916 1.00 63.38 120 TYR A O 1
ATOM 953 N N . ASP A 1 121 ? 13.918 8.757 14.131 1.00 73.88 121 ASP A N 1
ATOM 954 C CA . ASP A 1 121 ? 13.894 7.352 14.531 1.00 73.88 121 ASP A CA 1
ATOM 955 C C . ASP A 1 121 ? 12.467 6.820 14.343 1.00 73.88 121 ASP A C 1
ATOM 957 O O . ASP A 1 121 ? 11.466 7.535 14.452 1.00 73.88 121 ASP A O 1
ATOM 961 N N . SER A 1 122 ? 12.384 5.532 14.059 1.00 75.06 122 SER A N 1
ATOM 962 C CA . SER A 1 122 ? 11.150 4.780 14.017 1.00 75.06 122 SER A CA 1
ATOM 963 C C . SER A 1 122 ? 10.258 5.008 15.236 1.00 75.06 122 SER A C 1
ATOM 965 O O . SER A 1 122 ? 9.063 5.250 15.067 1.00 75.06 122 SER A O 1
ATOM 967 N N . THR A 1 123 ? 10.821 5.032 16.444 1.00 82.44 123 THR A N 1
ATOM 968 C CA . THR A 1 123 ? 10.064 5.279 17.677 1.00 82.44 123 THR A CA 1
ATOM 969 C C . THR A 1 123 ? 9.374 6.641 17.662 1.00 82.44 123 THR A C 1
ATOM 971 O O . THR A 1 123 ? 8.173 6.717 17.922 1.00 82.44 123 THR A O 1
ATOM 974 N N . ASP A 1 124 ? 10.105 7.698 17.302 1.00 84.62 124 ASP A N 1
ATOM 975 C CA . ASP A 1 124 ? 9.587 9.071 17.273 1.00 84.62 124 ASP A CA 1
ATOM 976 C C . ASP A 1 124 ? 8.454 9.223 16.255 1.00 84.62 124 ASP A C 1
ATOM 978 O O . ASP A 1 124 ? 7.458 9.904 16.509 1.00 84.62 124 ASP A O 1
ATOM 982 N N . MET A 1 125 ? 8.575 8.550 15.106 1.00 85.06 125 MET A N 1
ATOM 983 C CA . MET A 1 125 ? 7.547 8.557 14.070 1.00 85.06 125 MET A CA 1
ATOM 984 C C . MET A 1 125 ? 6.242 7.936 14.580 1.00 85.06 125 MET A C 1
ATOM 986 O O . MET A 1 125 ? 5.192 8.572 14.486 1.00 85.06 125 MET A O 1
ATOM 990 N N . PHE A 1 126 ? 6.285 6.738 15.172 1.00 90.12 126 PHE A N 1
ATOM 991 C CA . PHE A 1 126 ? 5.077 6.094 15.703 1.00 90.12 126 PHE A CA 1
ATOM 992 C C . PHE A 1 126 ? 4.505 6.816 16.933 1.00 90.12 126 PHE A C 1
ATOM 994 O O . PHE A 1 126 ? 3.280 6.888 17.071 1.00 90.12 126 PHE A O 1
ATOM 1001 N N . ASP A 1 127 ? 5.348 7.408 17.784 1.00 92.06 127 ASP A N 1
ATOM 1002 C CA . ASP A 1 127 ? 4.900 8.238 18.909 1.00 92.06 127 ASP A CA 1
ATOM 1003 C C . ASP A 1 127 ? 4.164 9.498 18.402 1.00 92.06 127 ASP A C 1
ATOM 1005 O O . ASP A 1 127 ? 3.085 9.827 18.909 1.00 92.06 127 ASP A O 1
ATOM 1009 N N . PHE A 1 128 ? 4.649 10.133 17.327 1.00 91.88 128 PHE A N 1
ATOM 1010 C CA . PHE A 1 128 ? 3.949 11.238 16.662 1.00 91.88 128 PHE A CA 1
ATOM 1011 C C . PHE A 1 128 ? 2.624 10.803 16.013 1.00 91.88 128 PHE A C 1
ATOM 1013 O O . PHE A 1 128 ? 1.616 11.509 16.118 1.00 91.88 128 PHE A O 1
ATOM 1020 N N . LEU A 1 129 ? 2.576 9.630 15.368 1.00 93.56 129 LEU A N 1
ATOM 1021 C CA . LEU A 1 129 ? 1.319 9.086 14.833 1.00 93.56 129 LEU A CA 1
ATOM 1022 C C . LEU A 1 129 ? 0.290 8.854 15.951 1.00 93.56 129 LEU A C 1
ATOM 1024 O O . LEU A 1 129 ? -0.892 9.165 15.774 1.00 93.56 129 LEU A O 1
ATOM 1028 N N . ALA A 1 130 ? 0.729 8.343 17.104 1.00 95.94 130 ALA A N 1
ATOM 1029 C CA . ALA A 1 130 ? -0.121 8.148 18.275 1.00 95.94 130 ALA A CA 1
ATOM 1030 C C . ALA A 1 130 ? -0.610 9.483 18.869 1.00 95.94 130 ALA A C 1
ATOM 1032 O O . ALA A 1 130 ? -1.761 9.578 19.296 1.00 95.94 130 ALA A O 1
ATOM 1033 N N . GLU A 1 131 ? 0.214 10.535 18.850 1.00 96.06 131 GLU A N 1
ATOM 1034 C CA . GLU A 1 131 ? -0.197 11.892 19.231 1.00 96.06 131 GLU A CA 1
ATOM 1035 C C . GLU A 1 131 ? -1.260 12.467 18.287 1.00 96.06 131 GLU A C 1
ATOM 1037 O O . GLU A 1 131 ? -2.307 12.933 18.748 1.00 96.06 131 GLU A O 1
ATOM 1042 N N . CYS A 1 132 ? -1.042 12.380 16.972 1.00 96.44 132 CYS A N 1
ATOM 1043 C CA . CYS A 1 132 ? -2.019 12.809 15.968 1.00 96.44 132 CYS A CA 1
ATOM 1044 C C . CYS A 1 132 ? -3.368 12.112 16.180 1.00 96.44 132 CYS A C 1
ATOM 1046 O O . CYS A 1 132 ? -4.429 12.745 16.121 1.00 96.44 132 CYS A O 1
ATOM 1048 N N . LEU A 1 133 ? -3.320 10.806 16.458 1.00 97.62 133 LEU A N 1
ATOM 1049 C CA . LEU A 1 133 ? -4.497 10.004 16.751 1.00 97.62 133 LEU A CA 1
ATOM 1050 C C . LEU A 1 133 ? -5.217 10.500 18.009 1.00 97.62 133 LEU A C 1
ATOM 1052 O O . LEU A 1 133 ? -6.424 10.709 17.948 1.00 97.62 133 LEU A O 1
ATOM 1056 N N . ALA A 1 134 ? -4.501 10.739 19.110 1.00 97.38 134 ALA A N 1
ATOM 1057 C CA . ALA A 1 134 ? -5.086 11.210 20.367 1.00 97.38 134 ALA A CA 1
ATOM 1058 C C . ALA A 1 134 ? -5.744 12.593 20.246 1.00 97.38 134 ALA A C 1
ATOM 1060 O O . ALA A 1 134 ? -6.838 12.817 20.767 1.00 97.38 134 ALA A O 1
ATOM 1061 N N . ILE A 1 135 ? -5.116 13.521 19.516 1.00 97.44 135 ILE A N 1
ATOM 1062 C CA . ILE A 1 135 ? -5.707 14.838 19.231 1.00 97.44 135 ILE A CA 1
ATOM 1063 C C . ILE A 1 135 ? -7.029 14.663 18.477 1.00 97.44 135 ILE A C 1
ATOM 1065 O O . ILE A 1 135 ? -8.050 15.240 18.852 1.00 97.44 135 ILE A O 1
ATOM 1069 N N . PHE A 1 136 ? -7.020 13.849 17.422 1.00 98.06 136 PHE A N 1
ATOM 1070 C CA . PHE A 1 136 ? -8.187 13.648 16.572 1.00 98.06 136 PHE A CA 1
ATOM 1071 C C . PHE A 1 136 ? -9.323 12.905 17.289 1.00 98.06 136 PHE A C 1
ATOM 1073 O O . PHE A 1 136 ? -10.486 13.302 17.188 1.00 98.06 136 PHE A O 1
ATOM 1080 N N . THR A 1 137 ? -9.016 11.850 18.051 1.00 97.31 137 THR A N 1
ATOM 1081 C CA . THR A 1 137 ? -10.030 11.130 18.833 1.00 97.31 137 THR A CA 1
ATOM 1082 C C . THR A 1 137 ? -10.625 12.024 19.913 1.00 97.31 137 THR A C 1
ATOM 1084 O O . THR A 1 137 ? -11.833 11.953 20.136 1.00 97.31 137 THR A O 1
ATOM 1087 N N . LYS A 1 138 ? -9.837 12.923 20.518 1.00 97.12 138 LYS A N 1
ATOM 1088 C CA . LYS A 1 138 ? -10.342 13.916 21.472 1.00 97.12 138 LYS A CA 1
ATOM 1089 C C . LYS A 1 138 ? -11.348 14.881 20.856 1.00 97.12 138 LYS A C 1
ATOM 1091 O O . LYS A 1 138 ? -12.412 15.092 21.430 1.00 97.12 138 LYS A O 1
ATOM 1096 N N . GLU A 1 139 ? -11.051 15.419 19.678 1.00 97.31 139 GLU A N 1
ATOM 1097 C CA . GLU A 1 139 ? -11.953 16.330 18.952 1.00 97.31 139 GLU A CA 1
ATOM 1098 C C . GLU A 1 139 ? -13.271 15.662 18.536 1.00 97.31 139 GLU A C 1
ATOM 1100 O O . GLU A 1 139 ? -14.302 16.324 18.421 1.00 97.31 139 GLU A O 1
ATOM 1105 N N . HIS A 1 140 ? -13.253 14.341 18.347 1.00 96.88 140 HIS A N 1
ATOM 1106 C CA . HIS A 1 140 ? -14.419 13.550 17.963 1.00 96.88 140 HIS A CA 1
ATOM 1107 C C . HIS A 1 140 ? -15.098 12.800 19.124 1.00 96.88 140 HIS A C 1
ATOM 1109 O O . HIS A 1 140 ? -16.040 12.046 18.868 1.00 96.88 140 HIS A O 1
ATOM 1115 N N . ASN A 1 141 ? -14.677 13.016 20.377 1.00 96.44 141 ASN A N 1
ATOM 1116 C CA . ASN A 1 141 ? -15.185 12.323 21.572 1.00 96.44 141 ASN A CA 1
ATOM 1117 C C . ASN A 1 141 ? -15.071 10.782 21.487 1.00 96.44 141 ASN A C 1
ATOM 1119 O O . ASN A 1 141 ? -16.018 10.044 21.773 1.00 96.44 141 ASN A O 1
ATOM 1123 N N . LEU A 1 142 ? -13.918 10.292 21.024 1.00 95.75 142 LEU A N 1
ATOM 1124 C CA . LEU A 1 142 ? -13.616 8.875 20.790 1.00 95.75 142 LEU A CA 1
ATOM 1125 C C . LEU A 1 142 ? -12.546 8.289 21.720 1.00 95.75 142 LEU A C 1
ATOM 1127 O O . LEU A 1 142 ? -12.121 7.161 21.509 1.00 95.75 142 LEU A O 1
ATOM 1131 N N . GLN A 1 143 ? -12.110 9.020 22.739 1.00 92.31 143 GLN A N 1
ATOM 1132 C CA . GLN A 1 143 ? -11.005 8.628 23.619 1.00 92.31 143 GLN A CA 1
ATOM 1133 C C . GLN A 1 143 ? -11.268 7.290 24.307 1.00 92.31 143 GLN A C 1
ATOM 1135 O O . GLN A 1 143 ? -10.368 6.471 24.379 1.00 92.31 143 GLN A O 1
ATOM 1140 N N . GLU A 1 144 ? -12.506 7.045 24.741 1.00 90.69 144 GLU A N 1
ATOM 1141 C CA . GLU A 1 144 ? -12.928 5.810 25.423 1.00 90.69 144 GLU A CA 1
ATOM 1142 C C . GLU A 1 144 ? -13.409 4.710 24.458 1.00 90.69 144 GLU A C 1
ATOM 1144 O O . GLU A 1 144 ? -13.897 3.662 24.880 1.00 90.69 144 GLU A O 1
ATOM 1149 N N . HIS A 1 145 ? -13.320 4.936 23.144 1.00 92.44 145 HIS A N 1
ATOM 1150 C CA . HIS A 1 145 ? -13.826 3.996 22.150 1.00 92.44 145 HIS A CA 1
ATOM 1151 C C . HIS A 1 145 ? -12.727 3.075 21.629 1.00 92.44 145 HIS A C 1
ATOM 1153 O O . HIS A 1 145 ? -11.742 3.529 21.065 1.00 92.44 145 HIS A O 1
ATOM 1159 N N . ASN A 1 146 ? -12.965 1.767 21.679 1.00 94.12 146 ASN A N 1
ATOM 1160 C CA . ASN A 1 146 ? -12.028 0.761 21.182 1.00 94.12 146 ASN A CA 1
ATOM 1161 C C . ASN A 1 146 ? -12.211 0.472 19.674 1.00 94.12 146 ASN A C 1
ATOM 1163 O O . ASN A 1 146 ? -12.564 -0.643 19.284 1.00 94.12 146 ASN A O 1
ATOM 1167 N N . LEU A 1 147 ? -12.068 1.491 18.816 1.00 97.19 147 LEU A N 1
ATOM 1168 C CA . LEU A 1 147 ? -12.291 1.344 17.367 1.00 97.19 147 LEU A CA 1
ATOM 1169 C C . LEU A 1 147 ? -11.104 0.646 16.672 1.00 97.19 147 LEU A C 1
ATOM 1171 O O . LEU A 1 147 ? -9.960 0.915 17.045 1.00 97.19 147 LEU A O 1
ATOM 1175 N N . PRO A 1 148 ? -11.331 -0.193 15.639 1.00 96.75 148 PRO A N 1
ATOM 1176 C CA . PRO A 1 148 ? -10.242 -0.724 14.822 1.00 96.75 148 PRO A CA 1
ATOM 1177 C C . PRO A 1 148 ? -9.508 0.391 14.068 1.00 96.75 148 PRO A C 1
ATOM 1179 O O . PRO A 1 148 ? -10.129 1.372 13.642 1.00 96.75 148 PRO A O 1
ATOM 1182 N N . LEU A 1 149 ? -8.205 0.211 13.866 1.00 96.69 149 LEU A N 1
ATOM 1183 C CA . LEU A 1 149 ? -7.307 1.169 13.227 1.00 96.69 149 LEU A CA 1
ATOM 1184 C C . LEU A 1 149 ? -6.640 0.560 11.985 1.00 96.69 149 LEU A C 1
ATOM 1186 O O . LEU A 1 149 ? -5.933 -0.441 12.072 1.00 96.69 149 LEU A O 1
ATOM 1190 N N . GLY A 1 150 ? -6.810 1.198 10.829 1.00 95.00 150 GLY A N 1
ATOM 1191 C CA . GLY A 1 150 ? -6.014 0.932 9.628 1.00 95.00 150 GLY A CA 1
ATOM 1192 C C . GLY A 1 150 ? -4.857 1.923 9.492 1.00 95.00 150 GLY A C 1
ATOM 1193 O O . GLY A 1 150 ? -5.065 3.126 9.616 1.00 95.00 150 GLY A O 1
ATOM 1194 N N . VAL A 1 151 ? -3.649 1.450 9.197 1.00 92.50 151 VAL A N 1
ATOM 1195 C CA . VAL A 1 151 ? -2.469 2.290 8.943 1.00 92.50 151 VAL A CA 1
ATOM 1196 C C . VAL A 1 151 ? -1.973 2.047 7.520 1.00 92.50 151 VAL A C 1
ATOM 1198 O O . VAL A 1 151 ? -1.483 0.963 7.191 1.00 92.50 151 VAL A O 1
ATOM 1201 N N . ALA A 1 152 ? -2.139 3.050 6.662 1.00 90.25 152 ALA A N 1
ATOM 1202 C CA . ALA A 1 152 ? -1.751 3.011 5.261 1.00 90.25 152 ALA A CA 1
ATOM 1203 C C . ALA A 1 152 ? -0.326 3.548 5.068 1.00 90.25 152 ALA A C 1
ATOM 1205 O O . ALA A 1 152 ? -0.035 4.706 5.384 1.00 90.25 152 ALA A O 1
ATOM 1206 N N . PHE A 1 153 ? 0.540 2.710 4.499 1.00 84.69 153 PHE A N 1
ATOM 1207 C CA . PHE A 1 153 ? 1.929 3.030 4.176 1.00 84.69 153 PHE A CA 1
ATOM 1208 C C . PHE A 1 153 ? 2.134 3.119 2.659 1.00 84.69 153 PHE A C 1
ATOM 1210 O O . PHE A 1 153 ? 1.530 2.365 1.896 1.00 84.69 153 PHE A O 1
ATOM 1217 N N . PHE A 1 154 ? 3.023 4.015 2.230 1.00 78.94 154 PHE A N 1
ATOM 1218 C CA . PHE A 1 154 ? 3.446 4.153 0.827 1.00 78.94 154 PHE A CA 1
ATOM 1219 C C . PHE A 1 154 ? 4.682 3.310 0.497 1.00 78.94 154 PHE A C 1
ATOM 1221 O O . PHE A 1 154 ? 5.073 3.210 -0.662 1.00 78.94 154 PHE A O 1
ATOM 1228 N N . SER A 1 155 ? 5.300 2.712 1.515 1.00 78.94 155 SER A N 1
ATOM 1229 C CA . SER A 1 155 ? 6.420 1.792 1.360 1.00 78.94 155 SER A CA 1
ATOM 1230 C C . SER A 1 155 ? 5.931 0.370 1.054 1.00 78.94 155 SER A C 1
ATOM 1232 O O . SER A 1 155 ? 4.798 0.016 1.418 1.00 78.94 155 SER A O 1
ATOM 1234 N N . PRO A 1 156 ? 6.797 -0.470 0.459 1.00 81.00 156 PRO A N 1
ATOM 1235 C CA . PRO A 1 156 ? 6.571 -1.905 0.391 1.00 81.00 156 PRO A CA 1
ATOM 1236 C C . PRO A 1 156 ? 6.260 -2.480 1.773 1.00 81.00 156 PRO A C 1
ATOM 1238 O O . PRO A 1 156 ? 6.881 -2.098 2.764 1.00 81.00 156 PRO A O 1
ATOM 1241 N N . LEU A 1 157 ? 5.325 -3.429 1.833 1.00 87.50 157 LEU A N 1
ATOM 1242 C CA . LEU A 1 157 ? 4.989 -4.153 3.058 1.00 87.50 157 LEU A CA 1
ATOM 1243 C C . LEU A 1 157 ? 5.226 -5.645 2.850 1.00 87.50 157 LEU A C 1
ATOM 1245 O O . LEU A 1 157 ? 4.546 -6.282 2.045 1.00 87.50 157 LEU A O 1
ATOM 1249 N N . LEU A 1 158 ? 6.144 -6.210 3.629 1.00 87.56 158 LEU A N 1
ATOM 1250 C CA . LEU A 1 158 ? 6.323 -7.647 3.745 1.00 87.56 158 LEU A CA 1
ATOM 1251 C C . LEU A 1 158 ? 5.431 -8.156 4.877 1.00 87.56 158 LEU A C 1
ATOM 1253 O O . LEU A 1 158 ? 5.749 -8.026 6.062 1.00 87.56 158 LEU A O 1
ATOM 1257 N N . LYS A 1 159 ? 4.291 -8.733 4.509 1.00 85.19 159 LYS A N 1
ATOM 1258 C CA . LYS A 1 159 ? 3.359 -9.325 5.466 1.00 85.19 159 LYS A CA 1
ATOM 1259 C C . LYS A 1 159 ? 3.698 -10.793 5.699 1.00 85.19 159 LYS A C 1
ATOM 1261 O O . LYS A 1 159 ? 3.837 -11.559 4.749 1.00 85.19 159 LYS A O 1
ATOM 1266 N N . LYS A 1 160 ? 3.795 -11.195 6.967 1.00 78.94 160 LYS A N 1
ATOM 1267 C CA . LYS A 1 160 ? 3.805 -12.618 7.365 1.00 78.94 160 LYS A CA 1
ATOM 1268 C C . LYS A 1 160 ? 2.442 -13.066 7.891 1.00 78.94 160 LYS A C 1
ATOM 1270 O O . LYS A 1 160 ? 2.127 -14.246 7.849 1.00 78.94 160 LYS A O 1
ATOM 1275 N N . SER A 1 161 ? 1.647 -12.117 8.376 1.00 74.88 161 SER A N 1
ATOM 1276 C CA . SER A 1 161 ? 0.236 -12.268 8.731 1.00 74.88 161 SER A CA 1
ATOM 1277 C C . SER A 1 161 ? -0.447 -10.893 8.667 1.00 74.88 161 SER A C 1
ATOM 1279 O O . SER A 1 161 ? 0.204 -9.886 8.380 1.00 74.88 161 SER A O 1
ATOM 1281 N N . LEU A 1 162 ? -1.747 -10.813 8.973 1.00 72.06 162 LEU A N 1
ATOM 1282 C CA . LEU A 1 162 ? -2.457 -9.529 9.084 1.00 72.06 162 LEU A CA 1
ATOM 1283 C C . LEU A 1 162 ? -1.901 -8.618 10.194 1.00 72.06 162 LEU A C 1
ATOM 1285 O O . LEU A 1 162 ? -2.015 -7.398 10.093 1.00 72.06 162 LEU A O 1
ATOM 1289 N N . THR A 1 163 ? -1.289 -9.202 11.229 1.00 76.69 163 THR A N 1
ATOM 1290 C CA . THR A 1 163 ? -0.783 -8.498 12.421 1.00 76.69 163 THR A CA 1
ATOM 1291 C C . THR A 1 163 ? 0.743 -8.456 12.506 1.00 76.69 163 THR A C 1
ATOM 1293 O O . THR A 1 163 ? 1.284 -7.814 13.408 1.00 76.69 163 THR A O 1
ATOM 1296 N N . PHE A 1 164 ? 1.445 -9.123 11.585 1.00 83.56 164 PHE A N 1
ATOM 1297 C CA . PHE A 1 164 ? 2.899 -9.090 11.478 1.00 83.56 164 PHE A CA 1
ATOM 1298 C C . PHE A 1 164 ? 3.311 -8.544 10.115 1.00 83.56 164 PHE A C 1
ATOM 1300 O O . PHE A 1 164 ? 3.242 -9.244 9.095 1.00 83.56 164 PHE A O 1
ATOM 1307 N N . VAL A 1 165 ? 3.748 -7.286 10.116 1.00 86.50 165 VAL A N 1
ATOM 1308 C CA . VAL A 1 165 ? 4.068 -6.531 8.905 1.00 86.50 165 VAL A CA 1
ATOM 1309 C C . VAL A 1 165 ? 5.408 -5.833 9.079 1.00 86.50 165 VAL A C 1
ATOM 1311 O O . VAL A 1 165 ? 5.604 -5.107 10.047 1.00 86.50 165 VAL A O 1
ATOM 1314 N N . GLN A 1 166 ? 6.317 -6.052 8.135 1.00 86.75 166 GLN A N 1
ATOM 1315 C CA . GLN A 1 166 ? 7.638 -5.426 8.085 1.00 86.75 166 GLN A CA 1
ATOM 1316 C C . GLN A 1 166 ? 7.739 -4.526 6.850 1.00 86.75 166 GLN A C 1
ATOM 1318 O O . GLN A 1 166 ? 7.050 -4.760 5.853 1.00 86.75 166 GLN A O 1
ATOM 1323 N N . ILE A 1 167 ? 8.619 -3.528 6.890 1.00 80.38 167 ILE A N 1
ATOM 1324 C CA . ILE A 1 167 ? 8.972 -2.706 5.726 1.00 80.38 167 ILE A CA 1
ATOM 1325 C C . ILE A 1 167 ? 10.327 -3.215 5.215 1.00 80.38 167 ILE A C 1
ATOM 1327 O O . ILE A 1 167 ? 11.338 -2.917 5.828 1.00 80.38 167 ILE A O 1
ATOM 1331 N N . PRO A 1 168 ? 10.400 -4.018 4.138 1.00 70.25 168 PRO A N 1
ATOM 1332 C CA . PRO A 1 168 ? 11.635 -4.714 3.758 1.00 70.25 168 PRO A CA 1
ATOM 1333 C C . PRO A 1 168 ? 12.740 -3.785 3.238 1.00 70.25 168 PRO A C 1
ATOM 1335 O O . PRO A 1 168 ? 13.907 -4.160 3.239 1.00 70.25 168 PRO A O 1
ATOM 1338 N N . GLN A 1 169 ? 12.376 -2.597 2.760 1.00 66.50 169 GLN A N 1
ATOM 1339 C CA . GLN A 1 169 ? 13.313 -1.575 2.325 1.00 66.50 169 GLN A CA 1
ATOM 1340 C C . GLN A 1 169 ? 12.692 -0.217 2.618 1.00 66.50 169 GLN A C 1
ATOM 1342 O O . GLN A 1 169 ? 11.656 0.133 2.038 1.00 66.50 169 GLN A O 1
ATOM 1347 N N . CYS A 1 170 ? 13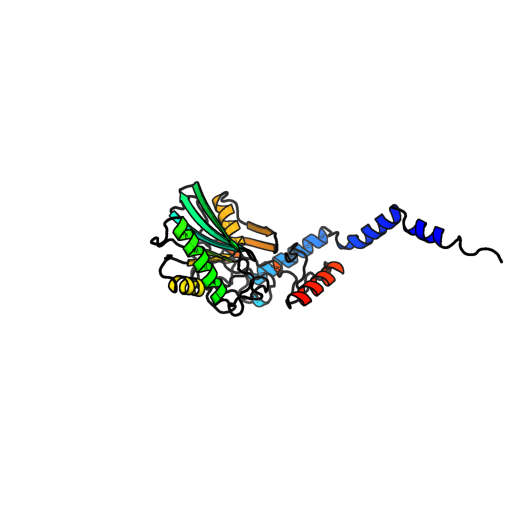.310 0.551 3.511 1.00 55.06 170 CYS A N 1
ATOM 1348 C CA . CYS A 1 170 ? 12.877 1.920 3.732 1.00 55.06 170 CYS A CA 1
ATOM 1349 C C . CYS A 1 170 ? 13.263 2.751 2.508 1.00 55.06 170 CYS A C 1
ATOM 1351 O O . CYS A 1 170 ? 14.442 2.954 2.210 1.00 55.06 170 CYS A O 1
ATOM 1353 N N . ASN A 1 171 ? 12.263 3.254 1.779 1.00 52.00 171 ASN A N 1
ATOM 1354 C CA . ASN A 1 171 ? 12.510 4.380 0.890 1.00 52.00 171 ASN A CA 1
ATOM 1355 C C . ASN A 1 171 ? 13.027 5.511 1.780 1.00 52.00 171 ASN A C 1
ATOM 1357 O O . ASN A 1 171 ? 12.376 5.868 2.760 1.00 52.00 171 ASN A O 1
ATOM 1361 N N . LYS A 1 172 ? 14.208 6.048 1.471 1.00 49.47 172 LYS A N 1
ATOM 1362 C CA . LYS A 1 172 ? 14.833 7.113 2.270 1.00 49.47 172 LYS A CA 1
ATOM 1363 C C . LYS A 1 172 ? 13.963 8.374 2.367 1.00 49.47 172 LYS A C 1
ATOM 1365 O O . LYS A 1 172 ? 14.154 9.170 3.276 1.00 49.47 172 LYS A O 1
ATOM 1370 N N . ASP A 1 173 ? 12.958 8.479 1.500 1.00 47.00 173 ASP A N 1
ATOM 1371 C CA . ASP A 1 173 ? 11.929 9.520 1.493 1.00 47.00 173 ASP A CA 1
ATOM 1372 C C . ASP A 1 173 ? 10.891 9.370 2.628 1.00 47.00 173 ASP A C 1
ATOM 1374 O O . ASP A 1 173 ? 10.128 10.297 2.895 1.00 47.00 173 ASP A O 1
ATOM 1378 N N . LEU A 1 174 ? 10.853 8.218 3.315 1.00 48.94 174 LEU A N 1
ATOM 1379 C CA . LEU A 1 174 ? 10.021 7.966 4.493 1.00 48.94 174 LEU A CA 1
ATOM 1380 C C . LEU A 1 174 ? 10.890 7.485 5.671 1.00 48.94 174 LEU A C 1
ATOM 1382 O O . LEU A 1 174 ? 10.895 6.314 6.034 1.00 48.94 174 LEU A O 1
ATOM 1386 N N . PHE A 1 175 ? 11.684 8.418 6.201 1.00 52.25 175 PHE A N 1
ATOM 1387 C CA . PHE A 1 175 ? 11.941 8.742 7.619 1.00 52.25 175 PHE A CA 1
ATOM 1388 C C . PHE A 1 175 ? 11.860 7.667 8.721 1.00 52.25 175 PHE A C 1
ATOM 1390 O O . PHE A 1 175 ? 11.534 7.995 9.854 1.00 52.25 175 PHE A O 1
ATOM 1397 N N . VAL A 1 176 ? 12.150 6.399 8.460 1.00 55.03 176 VAL A N 1
ATOM 1398 C CA . VAL A 1 176 ? 12.086 5.376 9.509 1.00 55.03 176 VAL A CA 1
ATOM 1399 C C . VAL A 1 176 ? 13.371 4.560 9.479 1.00 55.03 176 VAL A C 1
ATOM 1401 O O . VAL A 1 176 ? 13.412 3.451 8.937 1.00 55.03 176 VAL A O 1
ATOM 1404 N N . ARG A 1 177 ? 14.449 5.136 10.031 1.00 54.66 177 ARG A N 1
ATOM 1405 C CA . ARG A 1 177 ? 15.683 4.376 10.291 1.00 54.66 177 ARG A CA 1
ATOM 1406 C C . ARG A 1 177 ? 15.340 3.194 11.208 1.00 54.66 177 ARG A C 1
ATOM 1408 O O . ARG A 1 177 ? 14.445 3.299 12.037 1.00 54.66 177 ARG A O 1
ATOM 1415 N N . ASP A 1 178 ? 15.982 2.053 10.978 1.00 59.88 178 ASP A N 1
ATOM 1416 C CA . ASP A 1 178 ? 15.890 0.841 11.810 1.00 59.88 178 ASP A CA 1
ATOM 1417 C C . ASP A 1 178 ? 14.542 0.080 11.841 1.00 59.88 178 ASP A C 1
ATOM 1419 O O . ASP A 1 178 ? 14.450 -0.968 12.475 1.00 59.88 178 ASP A O 1
ATOM 1423 N N . SER A 1 179 ? 13.520 0.483 11.069 1.00 58.75 179 SER A N 1
ATOM 1424 C CA . SER A 1 179 ? 12.257 -0.289 10.978 1.00 58.75 179 SER A CA 1
ATOM 1425 C C . SER A 1 179 ? 12.285 -1.494 10.041 1.00 58.75 179 SER A C 1
ATOM 1427 O O . SER A 1 179 ? 11.316 -2.255 9.992 1.00 58.75 179 SER A O 1
ATOM 1429 N N . GLU A 1 180 ? 13.385 -1.714 9.316 1.00 62.72 180 GLU A N 1
ATOM 1430 C CA . GLU A 1 180 ? 13.440 -2.696 8.223 1.00 62.72 180 GLU A CA 1
ATOM 1431 C C . GLU A 1 180 ? 13.211 -4.152 8.674 1.00 62.72 180 GLU A C 1
ATOM 1433 O O . GLU A 1 180 ? 12.998 -5.060 7.866 1.00 62.72 180 GLU A O 1
ATOM 1438 N N . LYS A 1 181 ? 13.233 -4.387 9.990 1.00 66.00 181 LYS A N 1
ATOM 1439 C CA . LYS A 1 181 ? 13.012 -5.695 10.615 1.00 66.00 181 LYS A CA 1
ATOM 1440 C C . LYS A 1 181 ? 11.937 -5.683 11.696 1.00 66.00 181 LYS A C 1
ATOM 1442 O O . LYS A 1 181 ? 11.583 -6.756 12.186 1.00 66.00 181 LYS A O 1
ATOM 1447 N N . GLU A 1 182 ? 11.377 -4.527 12.021 1.00 79.31 182 GLU A N 1
ATOM 1448 C CA . GLU A 1 182 ? 10.407 -4.393 13.102 1.00 79.31 182 GLU A CA 1
ATOM 1449 C C . GLU A 1 182 ? 8.975 -4.590 12.606 1.00 79.31 182 GLU A C 1
ATOM 1451 O O . GLU A 1 182 ? 8.636 -4.330 11.448 1.00 79.31 182 GLU A O 1
ATOM 1456 N N . ASN A 1 183 ? 8.111 -5.086 13.491 1.00 88.25 183 ASN A N 1
ATOM 1457 C CA . ASN A 1 183 ? 6.693 -5.226 13.185 1.00 88.25 183 ASN A CA 1
ATOM 1458 C C . ASN A 1 183 ? 5.986 -3.878 13.376 1.00 88.25 183 ASN A C 1
ATOM 1460 O O . ASN A 1 183 ? 5.667 -3.511 14.507 1.00 88.25 183 ASN A O 1
ATOM 1464 N N . VAL A 1 184 ? 5.665 -3.175 12.288 1.00 88.31 184 VAL A N 1
ATOM 1465 C CA . VAL A 1 184 ? 5.061 -1.826 12.341 1.00 88.31 184 VAL A CA 1
ATOM 1466 C C . VAL A 1 184 ? 3.725 -1.785 13.089 1.00 88.31 184 VAL A C 1
ATOM 1468 O O . VAL A 1 184 ? 3.377 -0.776 13.699 1.00 88.31 184 VAL A O 1
ATOM 1471 N N . VAL A 1 185 ? 2.985 -2.899 13.105 1.00 91.19 185 VAL A N 1
ATOM 1472 C CA . VAL A 1 185 ? 1.745 -3.033 13.886 1.00 91.19 185 VAL A CA 1
ATOM 1473 C C . VAL A 1 185 ? 2.049 -3.029 15.387 1.00 91.19 185 VAL A C 1
ATOM 1475 O O . VAL A 1 185 ? 1.334 -2.397 16.165 1.00 91.19 185 VAL A O 1
ATOM 1478 N N . ALA A 1 186 ? 3.119 -3.713 15.800 1.00 91.62 186 ALA A N 1
ATOM 1479 C CA . ALA A 1 186 ? 3.565 -3.727 17.189 1.00 91.62 186 ALA A CA 1
ATOM 1480 C C . ALA A 1 186 ? 4.127 -2.364 17.608 1.00 91.62 186 ALA A C 1
ATOM 1482 O O . ALA A 1 186 ? 3.818 -1.904 18.701 1.00 91.62 186 ALA A O 1
ATOM 1483 N N . MET A 1 187 ? 4.874 -1.688 16.731 1.00 91.88 187 MET A N 1
ATOM 1484 C CA . MET A 1 187 ? 5.389 -0.339 16.997 1.00 91.88 187 MET A CA 1
ATOM 1485 C C . MET A 1 187 ? 4.251 0.653 17.243 1.00 91.88 187 MET A C 1
ATOM 1487 O O . MET A 1 187 ? 4.224 1.297 18.288 1.00 91.88 187 MET A O 1
ATOM 1491 N N . MET A 1 188 ? 3.248 0.689 16.355 1.00 93.88 188 MET A N 1
ATOM 1492 C CA . MET A 1 188 ? 2.063 1.530 16.547 1.00 93.88 188 MET A CA 1
ATOM 1493 C C . MET A 1 188 ? 1.333 1.189 17.853 1.00 93.88 188 MET A C 1
ATOM 1495 O O . MET A 1 188 ? 0.955 2.087 18.604 1.00 93.88 188 MET A O 1
ATOM 1499 N N . ARG A 1 189 ? 1.157 -0.105 18.158 1.00 94.44 189 ARG A N 1
ATOM 1500 C CA . ARG A 1 189 ? 0.517 -0.545 19.407 1.00 94.44 189 ARG A CA 1
ATOM 1501 C C . ARG A 1 189 ? 1.293 -0.079 20.640 1.00 94.44 189 ARG A C 1
ATOM 1503 O O . ARG A 1 189 ? 0.675 0.405 21.582 1.00 94.44 189 ARG A O 1
ATOM 1510 N N . ASN A 1 190 ? 2.619 -0.190 20.626 1.00 94.06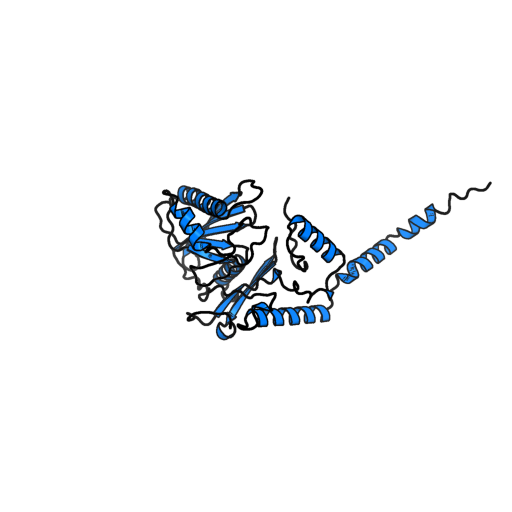 190 ASN A N 1
ATOM 1511 C CA . ASN A 1 190 ? 3.477 0.244 21.726 1.00 94.06 190 ASN A CA 1
ATOM 1512 C C . ASN A 1 190 ? 3.400 1.762 21.923 1.00 94.06 190 ASN A C 1
ATOM 1514 O O . ASN A 1 190 ? 3.230 2.216 23.050 1.00 94.06 190 ASN A O 1
ATOM 1518 N N . SER A 1 191 ? 3.461 2.544 20.843 1.00 95.06 191 SER A N 1
ATOM 1519 C CA . SER A 1 191 ? 3.336 4.006 20.898 1.00 95.06 191 SER A CA 1
ATOM 1520 C C . SER A 1 191 ? 1.977 4.466 21.420 1.00 95.06 191 SER A C 1
ATOM 1522 O O . SER A 1 191 ? 1.914 5.391 22.225 1.00 95.06 191 SER A O 1
ATOM 1524 N N . ILE A 1 192 ? 0.888 3.789 21.040 1.00 95.62 192 ILE A N 1
ATOM 1525 C CA . ILE A 1 192 ? -0.443 4.042 21.610 1.00 95.62 192 ILE A CA 1
ATOM 1526 C C . ILE A 1 192 ? -0.480 3.664 23.095 1.00 95.62 192 ILE A C 1
ATOM 1528 O O . ILE A 1 192 ? -0.984 4.439 23.896 1.00 95.62 192 ILE A O 1
ATOM 1532 N N . ALA A 1 193 ? 0.088 2.520 23.487 1.00 94.31 193 ALA A N 1
ATOM 1533 C CA . ALA A 1 193 ? 0.069 2.040 24.872 1.00 94.31 193 ALA A CA 1
ATOM 1534 C C . ALA A 1 193 ? 0.885 2.904 25.850 1.00 94.31 193 ALA A C 1
ATOM 1536 O O . ALA A 1 193 ? 0.604 2.901 27.046 1.00 94.31 193 ALA A O 1
ATOM 1537 N N . LYS A 1 194 ? 1.878 3.665 25.366 1.00 95.62 194 LYS A N 1
ATOM 1538 C CA . LYS A 1 194 ? 2.560 4.701 26.167 1.00 95.62 194 LYS A CA 1
ATOM 1539 C C . LYS A 1 194 ? 1.616 5.844 26.560 1.00 95.62 194 LYS A C 1
ATOM 1541 O O . LYS A 1 194 ? 1.935 6.621 27.460 1.00 95.62 194 LYS A O 1
ATOM 1546 N N . ARG A 1 195 ? 0.488 5.987 25.862 1.00 93.62 195 ARG A N 1
ATOM 1547 C CA . ARG A 1 195 ? -0.515 7.018 26.105 1.00 93.62 195 ARG A CA 1
ATOM 1548 C C . ARG A 1 195 ? -1.641 6.477 26.980 1.00 93.62 195 ARG A C 1
ATOM 1550 O O . ARG A 1 195 ? -2.037 5.326 26.871 1.00 93.62 195 ARG A O 1
ATOM 1557 N N . ASN A 1 196 ? -2.206 7.358 27.801 1.00 91.00 196 ASN A N 1
ATOM 1558 C CA . ASN A 1 196 ? -3.338 7.046 28.681 1.00 91.00 196 ASN A CA 1
ATOM 1559 C C . ASN A 1 196 ? -4.650 7.713 28.222 1.00 91.00 196 ASN A C 1
ATOM 1561 O O . ASN A 1 196 ? -5.633 7.700 28.956 1.00 91.00 196 ASN A O 1
ATOM 1565 N N . ASP A 1 197 ? -4.654 8.351 27.047 1.00 93.88 197 ASP A N 1
ATOM 1566 C CA . ASP A 1 197 ? -5.740 9.212 26.555 1.00 93.88 197 ASP A CA 1
ATOM 1567 C C . ASP A 1 197 ? -6.334 8.770 25.205 1.00 93.88 197 ASP A C 1
ATOM 1569 O O . ASP A 1 197 ? -7.198 9.455 24.653 1.00 93.88 197 ASP A O 1
ATOM 1573 N N . VAL A 1 198 ? -5.893 7.627 24.671 1.00 93.94 198 VAL A N 1
ATOM 1574 C CA . VAL A 1 198 ? -6.403 7.040 23.430 1.00 93.94 198 VAL A CA 1
ATOM 1575 C C . VAL A 1 198 ? -6.346 5.517 23.494 1.00 93.94 198 VAL A C 1
ATOM 1577 O O . VAL A 1 198 ? -5.329 4.938 23.866 1.00 93.94 198 VAL A O 1
ATOM 1580 N N . PHE A 1 199 ? -7.432 4.866 23.082 1.00 92.56 199 PHE A N 1
ATOM 1581 C CA . PHE A 1 199 ? -7.528 3.411 22.986 1.00 92.56 199 PHE A CA 1
ATOM 1582 C C . PHE A 1 199 ? -7.954 3.013 21.571 1.00 92.56 199 PHE A C 1
ATOM 1584 O O . PHE A 1 199 ? -8.766 3.689 20.942 1.00 92.56 199 PHE A O 1
ATOM 1591 N N . VAL A 1 200 ? -7.393 1.920 21.052 1.00 94.44 200 VAL A N 1
ATOM 1592 C CA . VAL A 1 200 ? -7.782 1.338 19.759 1.00 94.44 200 VAL A CA 1
ATOM 1593 C C . VAL A 1 200 ? -7.853 -0.175 19.864 1.00 94.44 200 VAL A C 1
ATOM 1595 O O . VAL A 1 200 ? -7.120 -0.786 20.645 1.00 94.44 200 VAL A O 1
ATOM 1598 N N . GLY A 1 201 ? -8.720 -0.764 19.043 1.00 94.88 201 GLY A N 1
ATOM 1599 C CA . GLY A 1 201 ? -8.880 -2.208 18.945 1.00 94.88 201 GLY A CA 1
ATOM 1600 C C . GLY A 1 201 ? -7.790 -2.842 18.082 1.00 94.88 201 GLY A C 1
ATOM 1601 O O . GLY A 1 201 ? -6.589 -2.641 18.279 1.00 94.88 201 GLY A O 1
ATOM 1602 N N . ASP A 1 202 ? -8.214 -3.633 17.101 1.00 93.81 202 ASP A N 1
ATOM 1603 C CA . ASP A 1 202 ? -7.289 -4.260 16.163 1.00 93.81 202 ASP A CA 1
ATOM 1604 C C . ASP A 1 202 ? -6.605 -3.226 15.265 1.00 93.81 202 ASP A C 1
ATOM 1606 O O . ASP A 1 202 ? -7.235 -2.283 14.783 1.00 93.81 202 ASP A O 1
ATOM 1610 N N . ILE A 1 203 ? -5.307 -3.428 15.029 1.00 94.25 203 ILE A N 1
ATOM 1611 C CA . ILE A 1 203 ? -4.484 -2.584 14.163 1.00 94.25 203 ILE A CA 1
ATOM 1612 C C . ILE A 1 203 ? -4.102 -3.390 12.924 1.00 94.25 203 ILE A C 1
ATOM 1614 O O . ILE A 1 203 ? -3.535 -4.479 13.037 1.00 94.25 203 ILE A O 1
ATOM 1618 N N . PHE A 1 204 ? -4.369 -2.825 11.751 1.00 91.00 204 PHE A N 1
ATOM 1619 C CA . PHE A 1 204 ? -4.056 -3.417 10.454 1.00 91.00 204 PHE A CA 1
ATOM 1620 C C . PHE A 1 204 ? -3.154 -2.482 9.658 1.00 91.00 204 PHE A C 1
ATOM 1622 O O . PHE A 1 204 ? -3.421 -1.287 9.575 1.00 91.00 204 PHE A O 1
ATOM 1629 N N . ALA A 1 205 ? -2.120 -3.022 9.018 1.00 90.38 205 ALA A N 1
ATOM 1630 C CA . ALA A 1 205 ? -1.292 -2.267 8.084 1.00 90.38 205 ALA A CA 1
ATOM 1631 C C . ALA A 1 205 ? -1.622 -2.648 6.635 1.00 90.38 205 ALA A C 1
ATOM 1633 O O . ALA A 1 205 ? -1.801 -3.828 6.307 1.00 90.38 205 ALA A O 1
ATOM 1634 N N . LEU A 1 206 ? -1.686 -1.659 5.749 1.00 90.06 206 LEU A N 1
ATOM 1635 C CA . LEU A 1 206 ? -1.927 -1.864 4.322 1.00 90.06 206 LEU A CA 1
ATOM 1636 C C . LEU A 1 206 ? -1.089 -0.914 3.469 1.00 90.06 206 LEU A C 1
ATOM 1638 O O . LEU A 1 206 ? -0.715 0.168 3.908 1.00 90.06 206 LEU A O 1
ATOM 1642 N N . ASN A 1 207 ? -0.798 -1.328 2.237 1.00 90.38 207 ASN A N 1
ATOM 1643 C CA . ASN A 1 207 ? -0.215 -0.433 1.249 1.00 90.38 207 ASN A CA 1
ATOM 1644 C C . ASN A 1 207 ? -1.305 0.523 0.737 1.00 90.38 207 ASN A C 1
ATOM 1646 O O . ASN A 1 207 ? -2.448 0.103 0.529 1.00 90.38 207 ASN A O 1
ATOM 1650 N N . ASN A 1 208 ? -0.956 1.789 0.518 1.00 89.31 208 ASN A N 1
ATOM 1651 C CA . ASN A 1 208 ? -1.880 2.822 0.050 1.00 89.31 208 ASN A CA 1
ATOM 1652 C C . ASN A 1 208 ? -2.605 2.418 -1.248 1.00 89.31 208 ASN A C 1
ATOM 1654 O O . ASN A 1 208 ? -3.817 2.577 -1.337 1.00 89.31 208 ASN A O 1
ATOM 1658 N N . THR A 1 209 ? -1.896 1.821 -2.210 1.00 92.56 209 THR A N 1
ATOM 1659 C CA . THR A 1 209 ? -2.443 1.410 -3.514 1.00 92.56 209 THR A CA 1
ATOM 1660 C C . THR A 1 209 ? -3.422 0.242 -3.3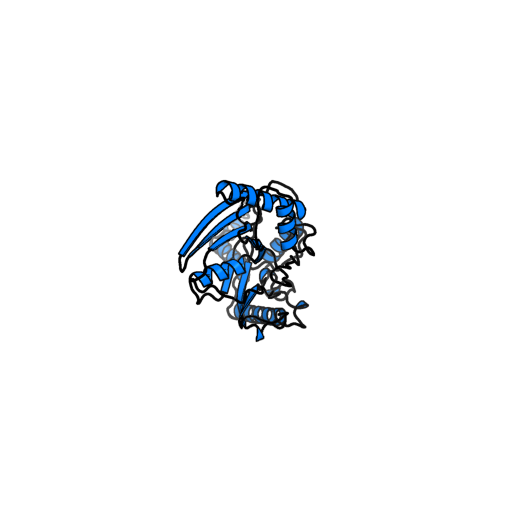60 1.00 92.56 209 THR A C 1
ATOM 1662 O O . THR A 1 209 ? -4.443 0.190 -4.044 1.00 92.56 209 THR A O 1
ATOM 1665 N N . ALA A 1 210 ? -3.182 -0.664 -2.402 1.00 93.75 210 ALA A N 1
ATOM 1666 C CA . ALA A 1 210 ? -4.159 -1.695 -2.037 1.00 93.75 210 ALA A CA 1
ATOM 1667 C C . ALA A 1 210 ? -5.410 -1.081 -1.381 1.00 93.75 210 ALA A C 1
ATOM 1669 O O . ALA A 1 210 ? -6.528 -1.500 -1.674 1.00 93.75 210 ALA A O 1
ATOM 1670 N N . GLY A 1 211 ? -5.236 -0.048 -0.549 1.00 93.12 211 GLY A N 1
ATOM 1671 C CA . GLY A 1 211 ? -6.341 0.752 -0.014 1.00 93.12 211 GLY A CA 1
ATOM 1672 C C . GLY A 1 211 ? -7.146 1.449 -1.114 1.00 93.12 211 GLY A C 1
ATOM 1673 O O . GLY A 1 211 ? -8.373 1.400 -1.097 1.00 93.12 211 GLY A O 1
ATOM 1674 N N . THR A 1 212 ? -6.477 2.020 -2.119 1.00 93.94 212 THR A N 1
ATOM 1675 C CA . THR A 1 212 ? -7.122 2.605 -3.304 1.00 93.94 212 THR A CA 1
ATOM 1676 C C . THR A 1 212 ? -7.955 1.573 -4.059 1.00 93.94 212 THR A C 1
ATOM 1678 O O . THR A 1 212 ? -9.092 1.875 -4.418 1.00 93.94 212 THR A O 1
ATOM 1681 N N . LEU A 1 213 ? -7.439 0.351 -4.247 1.00 96.56 213 LEU A N 1
ATOM 1682 C CA . LEU A 1 213 ? -8.196 -0.740 -4.870 1.00 96.56 213 LEU A CA 1
ATOM 1683 C C . LEU A 1 213 ? -9.449 -1.068 -4.066 1.00 96.56 213 LEU A C 1
ATOM 1685 O O . LEU A 1 213 ? -10.525 -1.158 -4.644 1.00 96.56 213 LEU A O 1
ATOM 1689 N N . LEU A 1 214 ? -9.340 -1.195 -2.742 1.00 94.69 214 LEU A N 1
ATOM 1690 C CA . LEU A 1 214 ? -10.496 -1.461 -1.884 1.00 94.69 214 LEU A CA 1
ATOM 1691 C C . LEU A 1 214 ? -11.548 -0.348 -1.961 1.00 94.69 214 LEU A C 1
ATOM 1693 O O . LEU A 1 214 ? -12.735 -0.645 -2.071 1.00 94.69 214 LEU A O 1
ATOM 1697 N N . CYS A 1 215 ? -11.137 0.920 -1.962 1.00 92.44 215 CYS A N 1
ATOM 1698 C CA . CYS A 1 215 ? -12.058 2.044 -2.151 1.00 92.44 215 CYS A CA 1
ATOM 1699 C C . CYS A 1 215 ? -12.755 1.993 -3.522 1.00 92.44 215 CYS A C 1
ATOM 1701 O O . CYS A 1 215 ? -13.965 2.215 -3.615 1.00 92.44 215 CYS A O 1
ATOM 1703 N N . GLY A 1 216 ? -12.003 1.667 -4.578 1.00 94.44 216 GLY A N 1
ATOM 1704 C CA . GLY A 1 216 ? -12.543 1.452 -5.920 1.00 94.44 216 GLY A CA 1
ATOM 1705 C C . GLY A 1 216 ? -13.550 0.304 -5.948 1.00 94.44 216 GLY A C 1
ATOM 1706 O O . GLY A 1 216 ? -14.676 0.500 -6.388 1.00 94.44 216 GLY A O 1
ATOM 1707 N N . ALA A 1 217 ? -13.191 -0.849 -5.381 1.00 94.81 217 ALA A N 1
ATOM 1708 C CA . ALA A 1 217 ? -14.027 -2.046 -5.297 1.00 94.81 217 ALA A CA 1
ATOM 1709 C C . ALA A 1 217 ? -15.299 -1.854 -4.455 1.00 94.81 217 ALA A C 1
ATOM 1711 O O . ALA A 1 217 ? -16.325 -2.472 -4.738 1.00 94.81 217 ALA A O 1
ATOM 1712 N N . TRP A 1 218 ? -15.254 -0.989 -3.434 1.00 92.94 218 TRP A N 1
ATOM 1713 C CA . TRP A 1 218 ? -16.438 -0.597 -2.663 1.00 92.94 218 TRP A CA 1
ATOM 1714 C C . TRP A 1 218 ? -17.432 0.209 -3.510 1.00 92.94 218 TRP A C 1
ATOM 1716 O O . TRP A 1 218 ? -18.642 0.047 -3.355 1.00 92.94 218 TRP A O 1
ATOM 1726 N N . THR A 1 219 ? -16.927 1.036 -4.430 1.00 90.44 219 THR A N 1
ATOM 1727 C CA . THR A 1 219 ? -17.743 1.866 -5.332 1.00 90.44 219 THR A CA 1
ATOM 1728 C C . THR A 1 219 ? -18.249 1.068 -6.538 1.00 90.44 219 THR A C 1
ATOM 1730 O O . THR A 1 219 ? -19.431 1.121 -6.870 1.00 90.44 219 THR A O 1
ATOM 1733 N N . ASP A 1 220 ? -17.363 0.307 -7.177 1.00 93.06 220 ASP A N 1
ATOM 1734 C CA . ASP A 1 220 ? -17.633 -0.543 -8.333 1.00 93.06 220 ASP A CA 1
ATOM 1735 C C . ASP A 1 220 ? -16.957 -1.903 -8.134 1.00 93.06 220 ASP A C 1
ATOM 1737 O O . ASP A 1 220 ? -15.732 -2.028 -8.175 1.00 93.06 220 ASP A O 1
ATOM 1741 N N . ARG A 1 221 ? -17.765 -2.955 -7.968 1.00 90.75 221 ARG A N 1
ATOM 1742 C CA . ARG A 1 221 ? -17.274 -4.319 -7.717 1.00 90.75 221 ARG A CA 1
ATOM 1743 C C . ARG A 1 221 ? -16.503 -4.931 -8.894 1.00 90.75 221 ARG A C 1
ATOM 1745 O O . ARG A 1 221 ? -15.904 -5.992 -8.724 1.00 90.75 221 ARG A O 1
ATOM 1752 N N . SER A 1 222 ? -16.528 -4.306 -10.072 1.00 94.06 222 SER A N 1
ATOM 1753 C CA . SER A 1 222 ? -15.699 -4.691 -11.219 1.00 94.06 222 SER A CA 1
ATOM 1754 C C . SER A 1 222 ? -14.270 -4.131 -11.146 1.00 94.06 222 SER A C 1
ATOM 1756 O O . SER A 1 222 ? -13.414 -4.527 -11.938 1.00 94.06 222 SER A O 1
ATOM 1758 N N . CYS A 1 223 ? -13.975 -3.261 -10.172 1.00 96.56 223 CYS A N 1
ATOM 1759 C CA . CYS A 1 223 ? -12.634 -2.742 -9.930 1.00 96.56 223 CYS A CA 1
ATOM 1760 C C . CYS A 1 223 ? -11.704 -3.849 -9.403 1.00 96.56 223 CYS A C 1
ATOM 1762 O O . CYS A 1 223 ? -11.811 -4.294 -8.260 1.00 96.56 223 CYS A O 1
ATOM 1764 N N . LEU A 1 224 ? -10.775 -4.291 -10.256 1.00 97.00 224 LEU A N 1
ATOM 1765 C CA . LEU A 1 224 ? -9.794 -5.344 -9.956 1.00 97.00 224 LEU A CA 1
ATOM 1766 C C . LEU A 1 224 ? -8.343 -4.851 -10.001 1.00 97.00 224 LEU A C 1
ATOM 1768 O O . LEU A 1 224 ? -7.423 -5.643 -9.814 1.00 97.00 224 LEU A O 1
ATOM 1772 N N . LEU A 1 225 ? -8.128 -3.560 -10.257 1.00 97.31 225 LEU A N 1
ATOM 1773 C CA . LEU A 1 225 ? -6.811 -2.944 -10.364 1.00 97.31 225 LEU A CA 1
ATOM 1774 C C . LEU A 1 225 ? -6.873 -1.507 -9.853 1.00 97.31 225 LEU A C 1
ATOM 1776 O O . LEU A 1 225 ? -7.829 -0.782 -10.125 1.00 97.31 225 LEU A O 1
ATOM 1780 N N . ALA A 1 226 ? -5.827 -1.093 -9.150 1.00 96.94 226 ALA A N 1
ATOM 1781 C CA . ALA A 1 226 ? -5.584 0.292 -8.794 1.00 96.94 226 ALA A CA 1
ATOM 1782 C C . ALA A 1 226 ? -4.170 0.691 -9.197 1.00 96.94 226 ALA A C 1
ATOM 1784 O O . ALA A 1 226 ? -3.218 -0.074 -9.039 1.00 96.94 226 ALA A O 1
ATOM 1785 N N . LEU A 1 227 ? -4.051 1.924 -9.674 1.00 94.44 227 LEU A N 1
ATOM 1786 C CA . LEU A 1 227 ? -2.790 2.568 -9.986 1.00 94.44 227 LEU A CA 1
ATOM 1787 C C . LEU A 1 227 ? -2.624 3.778 -9.071 1.00 94.44 227 LEU A C 1
ATOM 1789 O O . LEU A 1 227 ? -3.515 4.622 -8.978 1.00 94.44 227 LEU A O 1
ATOM 1793 N N . TYR A 1 228 ? -1.460 3.885 -8.446 1.00 87.81 228 TYR A N 1
ATOM 1794 C CA . TYR A 1 228 ? -1.001 5.109 -7.816 1.00 87.81 228 TYR A CA 1
ATOM 1795 C C . TYR A 1 228 ? 0.024 5.782 -8.726 1.00 87.81 228 TYR A C 1
ATOM 1797 O O . TYR A 1 228 ? 1.039 5.180 -9.072 1.00 87.81 228 TYR A O 1
ATOM 1805 N N . HIS A 1 229 ? -0.237 7.037 -9.089 1.00 85.88 229 HIS A N 1
ATOM 1806 C CA . HIS A 1 229 ? 0.682 7.880 -9.845 1.00 85.88 229 HIS A CA 1
ATOM 1807 C C . HIS A 1 229 ? 0.754 9.259 -9.180 1.00 85.88 229 HIS A C 1
ATOM 1809 O O . HIS A 1 229 ? -0.201 10.032 -9.207 1.00 85.88 229 HIS A O 1
ATOM 1815 N N . GLY A 1 230 ? 1.885 9.538 -8.539 1.00 79.62 230 GLY A N 1
ATOM 1816 C CA . GLY A 1 230 ? 2.165 10.781 -7.827 1.00 79.62 230 GLY A CA 1
ATOM 1817 C C . GLY A 1 230 ? 3.673 10.947 -7.663 1.00 79.62 230 GLY A C 1
ATOM 1818 O O . GLY A 1 230 ? 4.415 10.819 -8.634 1.00 79.62 230 GLY A O 1
ATOM 1819 N N . ILE A 1 231 ? 4.140 11.161 -6.427 1.00 73.94 231 ILE A N 1
ATOM 1820 C CA . ILE A 1 231 ? 5.586 11.154 -6.113 1.00 73.94 231 ILE A CA 1
ATOM 1821 C C . ILE A 1 231 ? 6.224 9.818 -6.548 1.00 73.94 231 ILE A C 1
ATOM 1823 O O . ILE A 1 231 ? 7.330 9.779 -7.082 1.00 73.94 231 ILE A O 1
ATOM 1827 N N . GLY A 1 232 ? 5.485 8.721 -6.374 1.00 79.12 232 GLY A N 1
ATOM 1828 C CA . GLY A 1 232 ? 5.855 7.388 -6.842 1.00 79.12 232 GLY A CA 1
ATOM 1829 C C . GLY A 1 232 ? 4.874 6.837 -7.875 1.00 79.12 232 GLY A C 1
ATOM 1830 O O . GLY A 1 232 ? 3.854 7.455 -8.186 1.00 79.12 232 GLY A O 1
ATOM 1831 N N . PHE A 1 233 ? 5.185 5.642 -8.367 1.00 84.81 233 PHE A N 1
ATOM 1832 C CA . PHE A 1 233 ? 4.330 4.855 -9.248 1.00 84.81 233 PHE A CA 1
ATOM 1833 C C . PHE A 1 233 ? 4.209 3.436 -8.693 1.00 84.81 233 PHE A C 1
ATOM 1835 O O . PHE A 1 233 ? 5.229 2.787 -8.455 1.00 84.81 233 PHE A O 1
ATOM 1842 N N . ASN A 1 234 ? 2.986 2.954 -8.479 1.00 91.06 234 ASN A N 1
ATOM 1843 C CA . ASN A 1 234 ? 2.745 1.585 -8.027 1.00 91.06 234 ASN A CA 1
ATOM 1844 C C . ASN A 1 234 ? 1.393 1.063 -8.523 1.00 91.06 234 ASN A C 1
ATOM 1846 O O . ASN A 1 234 ? 0.459 1.838 -8.718 1.00 91.06 234 ASN A O 1
ATOM 1850 N N . ILE A 1 235 ? 1.281 -0.251 -8.698 1.00 94.69 235 ILE A N 1
ATOM 1851 C CA . ILE A 1 235 ? 0.068 -0.940 -9.137 1.00 94.69 235 ILE A CA 1
ATOM 1852 C C . ILE A 1 235 ? -0.276 -2.033 -8.125 1.00 94.69 235 ILE A C 1
ATOM 1854 O O . ILE A 1 235 ? 0.575 -2.849 -7.759 1.00 94.69 235 ILE A O 1
ATOM 1858 N N . CYS A 1 236 ? -1.545 -2.093 -7.735 1.00 96.88 236 CYS A N 1
ATOM 1859 C CA . CYS A 1 236 ? -2.129 -3.249 -7.066 1.00 96.88 236 CYS A CA 1
ATOM 1860 C C . CYS A 1 236 ? -3.210 -3.856 -7.950 1.00 96.88 236 CYS A C 1
ATOM 1862 O O . CYS A 1 236 ? -3.935 -3.128 -8.626 1.00 96.88 236 CYS A O 1
ATOM 1864 N N . TYR A 1 237 ? -3.365 -5.173 -7.909 1.00 97.81 237 TYR A N 1
ATOM 1865 C CA . TYR A 1 237 ? -4.430 -5.858 -8.638 1.00 97.81 237 TYR A CA 1
ATOM 1866 C C . TYR A 1 237 ? -4.922 -7.090 -7.881 1.00 97.81 237 TYR A C 1
ATOM 1868 O O . TYR A 1 237 ? -4.304 -7.524 -6.910 1.00 97.81 237 TYR A O 1
ATOM 1876 N N . VAL A 1 238 ? -6.062 -7.629 -8.302 1.00 97.94 238 VAL A N 1
ATOM 1877 C CA . VAL A 1 238 ? -6.639 -8.860 -7.761 1.00 97.94 238 VAL A CA 1
ATOM 1878 C C . VAL A 1 238 ? -6.135 -10.056 -8.556 1.00 97.94 238 VAL A C 1
ATOM 1880 O O . VAL A 1 238 ? -6.404 -10.154 -9.750 1.00 97.94 238 VAL A O 1
ATOM 1883 N N . GLU A 1 239 ? -5.471 -10.987 -7.878 1.00 98.00 239 GLU A N 1
ATOM 1884 C CA . GLU A 1 239 ? -4.974 -12.238 -8.453 1.00 98.00 239 GLU A CA 1
ATOM 1885 C C . GLU A 1 239 ? -5.687 -13.440 -7.825 1.00 98.00 239 GLU A C 1
ATOM 1887 O O . GLU A 1 239 ? -6.182 -13.374 -6.695 1.00 98.00 239 GLU A O 1
ATOM 1892 N N . LYS A 1 240 ? -5.745 -14.557 -8.546 1.00 97.56 240 LYS A N 1
ATOM 1893 C CA . LYS A 1 240 ? -6.160 -15.842 -7.995 1.00 97.56 240 LYS A CA 1
ATOM 1894 C C . LYS A 1 240 ? -5.060 -16.420 -7.116 1.00 97.56 240 LYS A C 1
ATOM 1896 O O . LYS A 1 240 ? -3.912 -16.523 -7.533 1.00 97.56 240 LYS A O 1
ATOM 1901 N N . ILE A 1 241 ? -5.426 -16.901 -5.933 1.00 96.44 241 ILE A N 1
ATOM 1902 C CA . ILE A 1 241 ? -4.457 -17.441 -4.966 1.00 96.44 241 ILE A CA 1
ATOM 1903 C C . ILE A 1 241 ? -3.664 -18.625 -5.546 1.00 96.44 241 ILE A C 1
ATOM 1905 O O . ILE A 1 241 ? -2.480 -18.758 -5.253 1.00 96.44 241 ILE A O 1
ATOM 1909 N N . GLU A 1 242 ? -4.265 -19.426 -6.432 1.00 96.56 242 GLU A N 1
ATOM 1910 C CA . GLU A 1 242 ? -3.600 -20.555 -7.106 1.00 96.56 242 GLU A CA 1
ATOM 1911 C C . GLU A 1 242 ? -2.377 -20.153 -7.956 1.00 96.56 242 GLU A C 1
ATOM 1913 O O . GLU A 1 242 ? -1.486 -20.972 -8.168 1.00 96.56 242 GLU A O 1
ATOM 1918 N N . HIS A 1 243 ? -2.296 -18.896 -8.408 1.00 97.25 243 HIS A N 1
ATOM 1919 C CA . HIS A 1 243 ? -1.145 -18.369 -9.150 1.00 97.25 243 HIS A CA 1
ATOM 1920 C C . HIS A 1 243 ? -0.038 -17.817 -8.234 1.00 97.25 243 HIS A C 1
ATOM 1922 O O . HIS A 1 243 ? 1.079 -17.555 -8.684 1.00 97.25 243 HIS A O 1
ATOM 1928 N N . VAL A 1 244 ? -0.323 -17.638 -6.942 1.00 96.94 244 VAL A N 1
ATOM 1929 C CA . VAL A 1 244 ? 0.552 -16.950 -5.988 1.00 96.94 244 VAL A CA 1
ATOM 1930 C C . VAL A 1 244 ? 1.357 -17.978 -5.196 1.00 96.94 244 VAL A C 1
ATOM 1932 O O . VAL A 1 244 ? 1.059 -18.290 -4.045 1.00 96.94 244 VAL A O 1
ATOM 1935 N N . GLY A 1 245 ? 2.427 -18.499 -5.797 1.00 96.62 245 GLY A N 1
ATOM 1936 C CA . GLY A 1 245 ? 3.301 -19.486 -5.149 1.00 96.62 245 GLY A CA 1
ATOM 1937 C C . GLY A 1 245 ? 3.956 -18.988 -3.849 1.00 96.62 245 GLY A C 1
ATOM 1938 O O . GLY A 1 245 ? 4.351 -19.788 -2.998 1.00 96.62 245 GLY A O 1
ATOM 1939 N N . THR A 1 246 ? 4.071 -17.670 -3.672 1.00 94.56 246 THR A N 1
ATOM 1940 C CA . THR A 1 246 ? 4.594 -17.025 -2.456 1.00 94.56 246 THR A CA 1
ATOM 1941 C C . THR A 1 246 ? 3.584 -16.937 -1.309 1.00 94.56 246 THR A C 1
ATOM 1943 O O . THR A 1 246 ? 3.989 -16.616 -0.190 1.00 94.56 246 THR A O 1
ATOM 1946 N N . TYR A 1 247 ? 2.304 -17.250 -1.542 1.00 94.38 247 TYR A N 1
ATOM 1947 C CA . TYR A 1 247 ? 1.274 -17.269 -0.503 1.00 94.38 247 TYR A CA 1
ATOM 1948 C C . TYR A 1 247 ? 1.617 -18.297 0.587 1.00 94.38 247 TYR A C 1
ATOM 1950 O O . TYR A 1 247 ? 2.097 -19.397 0.299 1.00 94.38 247 TYR A O 1
ATOM 1958 N N . LYS A 1 248 ? 1.392 -17.941 1.856 1.00 91.44 248 LYS A N 1
ATOM 1959 C CA . LYS A 1 248 ? 1.639 -18.811 3.015 1.00 91.44 248 LYS A CA 1
ATOM 1960 C C . LYS A 1 248 ? 0.396 -18.899 3.893 1.00 91.44 248 LYS A C 1
ATOM 1962 O O . LYS A 1 248 ? -0.264 -17.895 4.129 1.00 91.44 248 LYS A O 1
ATOM 1967 N N . GLY A 1 249 ? 0.147 -20.086 4.440 1.00 90.25 249 GLY A N 1
ATOM 1968 C CA . GLY A 1 249 ? -1.026 -20.365 5.268 1.00 90.25 249 GLY A CA 1
ATOM 1969 C C . GLY A 1 249 ? -2.233 -20.824 4.452 1.00 90.25 249 GLY A C 1
ATOM 1970 O O . GLY A 1 249 ? -2.150 -20.977 3.235 1.00 90.25 249 GLY A O 1
ATOM 1971 N N . GLU A 1 250 ? -3.341 -21.056 5.150 1.00 91.62 250 GLU A N 1
ATOM 1972 C CA . GLU A 1 250 ? -4.595 -21.510 4.549 1.00 91.62 250 GLU A CA 1
ATOM 1973 C C 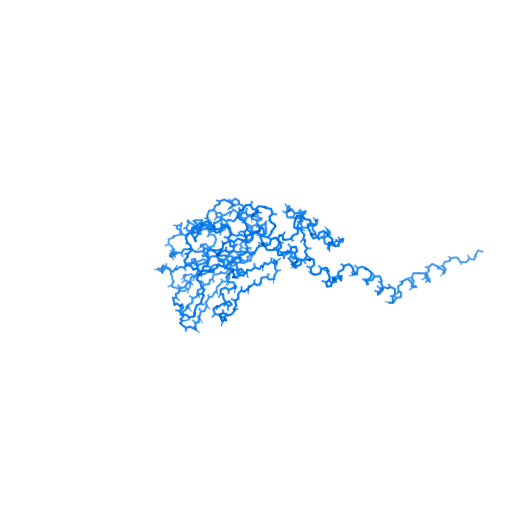. GLU A 1 250 ? -5.400 -20.306 4.038 1.00 91.62 250 GLU A C 1
ATOM 1975 O O . GLU A 1 250 ? -5.707 -19.409 4.832 1.00 91.62 250 GLU A O 1
ATOM 1980 N N . PRO A 1 251 ? -5.725 -20.239 2.736 1.00 92.44 251 PRO A N 1
ATOM 1981 C CA . PRO A 1 251 ? -6.544 -19.167 2.198 1.00 92.44 251 PRO A CA 1
ATOM 1982 C C . PRO A 1 251 ? -7.994 -19.279 2.681 1.00 92.44 251 PRO A C 1
ATOM 1984 O O . PRO A 1 251 ? -8.559 -20.364 2.811 1.00 92.44 251 PRO A O 1
ATOM 1987 N N . THR A 1 252 ? -8.606 -18.129 2.928 1.00 92.25 252 THR A N 1
ATOM 1988 C CA . THR A 1 252 ? -10.025 -17.989 3.282 1.00 92.25 252 THR A CA 1
ATOM 1989 C C . THR A 1 252 ? -10.919 -17.737 2.064 1.00 92.25 252 THR A C 1
ATOM 1991 O O . THR A 1 252 ? -12.140 -17.879 2.152 1.00 92.25 252 THR A O 1
ATOM 1994 N N . GLY A 1 253 ? -10.329 -17.385 0.920 1.00 92.31 253 GLY A N 1
ATOM 1995 C CA . GLY A 1 253 ? -10.995 -17.175 -0.361 1.00 92.31 253 GLY A CA 1
ATOM 1996 C C . GLY A 1 253 ? -10.227 -17.787 -1.535 1.00 92.31 253 GLY A C 1
ATOM 1997 O O . GLY A 1 253 ? -9.376 -18.653 -1.374 1.00 92.31 253 GLY A O 1
ATOM 1998 N N . ASN A 1 254 ? -10.546 -17.347 -2.755 1.00 95.50 254 ASN A N 1
ATOM 1999 C CA . ASN A 1 254 ? -9.873 -17.785 -3.989 1.00 95.50 254 ASN A CA 1
ATOM 2000 C C . ASN A 1 254 ? -9.088 -16.665 -4.689 1.00 95.50 254 ASN A C 1
ATOM 2002 O O . ASN A 1 254 ? -8.444 -16.901 -5.713 1.00 95.50 254 ASN A O 1
ATOM 2006 N N . ARG A 1 255 ? -9.165 -15.442 -4.163 1.00 96.44 255 ARG A N 1
ATOM 2007 C CA . ARG A 1 255 ? -8.541 -14.244 -4.723 1.00 96.44 255 ARG A CA 1
ATOM 2008 C C . ARG A 1 255 ? -7.850 -13.463 -3.623 1.00 96.44 255 ARG A C 1
ATOM 2010 O O . ARG A 1 255 ? -8.315 -13.470 -2.490 1.00 96.44 255 ARG A O 1
ATOM 2017 N N . VAL A 1 256 ? -6.786 -12.760 -3.979 1.00 96.19 256 VAL A N 1
ATOM 2018 C CA . VAL A 1 256 ? -6.006 -11.921 -3.070 1.00 96.19 256 VAL A CA 1
ATOM 2019 C C . VAL A 1 256 ? -5.536 -10.668 -3.798 1.00 96.19 256 VAL A C 1
ATOM 2021 O O . VAL A 1 256 ? -5.270 -10.702 -4.998 1.00 96.19 256 VAL A O 1
ATOM 2024 N N . ILE A 1 257 ? -5.429 -9.543 -3.090 1.00 96.44 257 ILE A N 1
ATOM 2025 C CA . ILE A 1 257 ? -4.776 -8.357 -3.654 1.00 96.44 257 ILE A CA 1
ATOM 2026 C C . ILE A 1 257 ? -3.257 -8.571 -3.658 1.00 96.44 257 ILE A C 1
ATOM 2028 O O . ILE A 1 257 ? -2.660 -8.888 -2.623 1.00 96.44 257 ILE A O 1
ATOM 2032 N N . ILE A 1 258 ? -2.632 -8.332 -4.804 1.00 96.88 258 ILE A N 1
ATOM 2033 C CA . ILE A 1 258 ? -1.185 -8.308 -4.992 1.00 96.88 258 ILE A CA 1
ATOM 2034 C C . ILE A 1 258 ? -0.722 -6.865 -5.106 1.00 96.88 258 ILE A C 1
ATOM 2036 O O . ILE A 1 258 ? -1.248 -6.094 -5.908 1.00 96.88 258 ILE A O 1
ATOM 2040 N N . ASN A 1 259 ? 0.283 -6.514 -4.309 1.00 95.50 259 ASN A N 1
ATOM 2041 C CA . ASN A 1 259 ? 1.018 -5.266 -4.447 1.00 95.50 259 ASN A CA 1
ATOM 2042 C C . ASN A 1 259 ? 2.263 -5.514 -5.299 1.00 95.50 259 ASN A C 1
ATOM 2044 O O . ASN A 1 259 ? 3.194 -6.184 -4.852 1.00 95.50 259 ASN A O 1
ATOM 2048 N N . THR A 1 260 ? 2.283 -4.998 -6.525 1.00 95.31 260 THR A N 1
ATOM 2049 C CA . THR A 1 26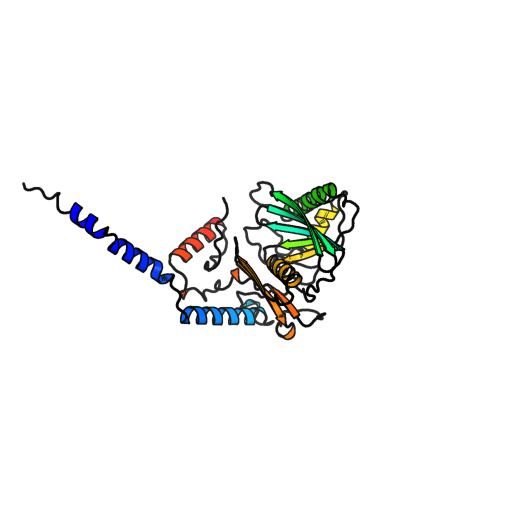0 ? 3.367 -5.300 -7.472 1.00 95.31 260 THR A CA 1
ATOM 2050 C C . THR A 1 260 ? 4.705 -4.703 -7.045 1.00 95.31 260 THR A C 1
ATOM 2052 O O . THR A 1 260 ? 5.741 -5.305 -7.326 1.00 95.31 260 THR A O 1
ATOM 2055 N N . GLU A 1 261 ? 4.688 -3.546 -6.371 1.00 91.44 261 GLU A N 1
ATOM 2056 C CA . GLU A 1 261 ? 5.866 -2.690 -6.178 1.00 91.44 261 GLU A CA 1
ATOM 2057 C C . GLU A 1 261 ? 6.621 -2.454 -7.501 1.00 91.44 261 GLU A C 1
ATOM 2059 O O . GLU A 1 261 ? 7.850 -2.466 -7.577 1.00 91.44 261 GLU A O 1
ATOM 2064 N N . CYS A 1 262 ? 5.867 -2.225 -8.586 1.00 91.06 262 CYS A N 1
ATOM 2065 C CA . CYS A 1 262 ? 6.390 -2.094 -9.952 1.00 91.06 262 CYS A CA 1
ATOM 2066 C C . CYS A 1 262 ? 7.294 -0.869 -10.187 1.00 91.06 262 CYS A C 1
ATOM 2068 O O . CYS A 1 262 ? 7.855 -0.707 -11.280 1.00 91.06 262 CYS A O 1
ATOM 2070 N N . GLY A 1 263 ? 7.455 -0.005 -9.182 1.00 85.31 263 GLY A N 1
ATOM 2071 C CA . GLY A 1 263 ? 8.414 1.096 -9.202 1.00 85.31 263 GLY A CA 1
ATOM 2072 C C . GLY A 1 263 ? 9.853 0.626 -9.448 1.00 85.31 263 GLY A C 1
ATOM 2073 O O . GLY A 1 263 ? 10.584 1.310 -10.155 1.00 85.31 263 GLY A O 1
ATOM 2074 N N . ALA A 1 264 ? 10.219 -0.567 -8.966 1.00 85.00 264 ALA A N 1
ATOM 2075 C CA . ALA A 1 264 ? 11.554 -1.152 -9.141 1.00 85.00 264 ALA A CA 1
ATOM 2076 C C . ALA A 1 264 ? 11.767 -1.866 -10.493 1.00 85.00 264 ALA A C 1
ATOM 2078 O O . ALA A 1 264 ? 12.867 -2.329 -10.786 1.00 85.00 264 ALA A O 1
ATOM 2079 N N . PHE A 1 265 ? 10.734 -1.993 -11.340 1.00 89.69 265 PHE A N 1
ATOM 2080 C CA . PHE A 1 265 ? 10.864 -2.697 -12.622 1.00 89.69 265 PHE A CA 1
ATOM 2081 C C . PHE A 1 265 ? 11.927 -2.047 -13.522 1.00 89.69 265 PHE A C 1
ATOM 2083 O O . PHE A 1 265 ? 11.810 -0.869 -13.869 1.00 89.69 265 PHE A O 1
ATOM 2090 N N . GLY A 1 266 ? 12.922 -2.832 -13.930 1.00 87.19 266 GLY A N 1
ATOM 2091 C CA . GLY A 1 266 ? 14.063 -2.381 -14.721 1.00 87.19 266 GLY A CA 1
ATOM 2092 C C . GLY A 1 266 ? 15.321 -2.075 -13.912 1.00 87.19 266 GLY A C 1
ATOM 2093 O O . GLY A 1 266 ? 16.345 -1.855 -14.543 1.00 87.19 266 GLY A O 1
ATOM 2094 N N . ASP A 1 267 ? 15.288 -2.102 -12.571 1.00 85.56 267 ASP A N 1
ATOM 2095 C CA . ASP A 1 267 ? 16.467 -1.881 -11.706 1.00 85.56 267 ASP A CA 1
ATOM 2096 C C . ASP A 1 267 ? 17.602 -2.906 -11.924 1.00 85.56 267 ASP A C 1
ATOM 2098 O O . ASP A 1 267 ? 18.742 -2.671 -11.530 1.00 85.56 267 ASP A O 1
ATOM 2102 N N . ASP A 1 268 ? 17.309 -4.028 -12.578 1.00 86.25 268 ASP A N 1
ATOM 2103 C CA . ASP A 1 268 ? 18.263 -5.045 -13.030 1.00 86.25 268 ASP A CA 1
ATOM 2104 C C . ASP A 1 268 ? 18.897 -4.739 -14.403 1.00 86.25 268 ASP A C 1
ATOM 2106 O O . ASP A 1 268 ? 19.667 -5.542 -14.933 1.00 86.25 268 ASP A O 1
ATOM 2110 N N . GLY A 1 269 ? 18.579 -3.589 -15.003 1.00 87.94 269 GLY A N 1
ATOM 2111 C CA . GLY A 1 269 ? 19.074 -3.176 -16.313 1.00 87.94 269 GLY A CA 1
ATOM 2112 C C . GLY A 1 269 ? 18.218 -3.634 -17.495 1.00 87.94 269 GLY A C 1
ATOM 2113 O O . GLY A 1 269 ? 18.521 -3.243 -18.630 1.00 87.94 269 GLY A O 1
ATOM 2114 N N . LYS A 1 270 ? 17.126 -4.389 -17.281 1.00 89.25 270 LYS A N 1
ATOM 2115 C CA . LYS A 1 270 ? 16.249 -4.881 -18.367 1.00 89.25 270 LYS A CA 1
ATOM 2116 C C . LYS A 1 270 ? 15.639 -3.771 -19.225 1.00 89.25 270 LYS A C 1
ATOM 2118 O O . LYS A 1 270 ? 15.288 -4.032 -20.372 1.00 89.25 270 LYS A O 1
ATOM 2123 N N . LEU A 1 271 ? 15.520 -2.553 -18.690 1.00 90.12 271 LEU A N 1
ATOM 2124 C CA . LEU A 1 271 ? 14.998 -1.370 -19.392 1.00 90.12 271 LEU A CA 1
ATOM 2125 C C . LEU A 1 271 ? 16.092 -0.380 -19.828 1.00 90.12 271 LEU A C 1
ATOM 2127 O O . LEU A 1 271 ? 15.790 0.754 -20.190 1.00 90.12 271 LEU A O 1
ATOM 2131 N N . SER A 1 272 ? 17.369 -0.770 -19.792 1.00 89.38 272 SER A N 1
ATOM 2132 C CA . SER A 1 272 ? 18.494 0.102 -20.178 1.00 89.38 272 SER A CA 1
ATOM 2133 C C . SER A 1 272 ? 18.406 0.620 -21.617 1.00 89.38 272 SER A C 1
ATOM 2135 O O . SER A 1 272 ? 18.838 1.736 -21.890 1.00 89.38 272 SER A O 1
ATOM 2137 N N . PHE A 1 273 ? 17.793 -0.149 -22.518 1.00 89.38 273 PHE A N 1
ATOM 2138 C CA . PHE A 1 273 ? 17.575 0.225 -23.917 1.00 89.38 273 PHE A CA 1
ATOM 2139 C C . PHE A 1 273 ? 16.576 1.382 -24.109 1.00 89.38 273 PHE A C 1
ATOM 2141 O O . PHE A 1 273 ? 16.575 2.003 -25.167 1.00 89.38 273 PHE A O 1
ATOM 2148 N N . LEU A 1 274 ? 15.760 1.693 -23.094 1.00 88.94 274 LEU A N 1
ATOM 2149 C CA . LEU A 1 274 ? 14.858 2.852 -23.080 1.00 88.94 274 LEU A CA 1
ATOM 2150 C C . LEU A 1 274 ? 15.480 4.095 -22.448 1.00 88.94 274 LEU A C 1
ATOM 2152 O O . LEU A 1 274 ? 14.923 5.182 -22.566 1.00 88.94 274 LEU A O 1
ATOM 2156 N N . GLN A 1 275 ? 16.590 3.944 -21.722 1.00 86.50 275 GLN A N 1
ATOM 2157 C CA . GLN A 1 275 ? 17.162 5.052 -20.972 1.00 86.50 275 GLN A CA 1
ATOM 2158 C C . GLN A 1 275 ? 17.874 6.034 -21.891 1.00 86.50 275 GLN A C 1
ATOM 2160 O O . GLN A 1 275 ? 18.875 5.711 -22.539 1.00 86.50 275 GLN A O 1
ATOM 2165 N N . THR A 1 276 ? 17.425 7.276 -21.838 1.00 87.94 276 THR A N 1
ATOM 2166 C CA . THR A 1 276 ? 18.101 8.406 -22.458 1.00 87.94 276 THR A CA 1
ATOM 2167 C C . THR A 1 276 ? 19.254 8.903 -21.583 1.00 87.94 276 THR A C 1
ATOM 2169 O O . THR A 1 276 ? 19.457 8.494 -20.433 1.00 87.94 276 THR A O 1
ATOM 2172 N N . THR A 1 277 ? 20.046 9.827 -22.122 1.00 87.06 277 THR A N 1
ATOM 2173 C CA . THR A 1 277 ? 21.049 10.563 -21.342 1.00 87.06 277 THR A CA 1
ATOM 2174 C C . THR A 1 277 ? 20.411 11.372 -20.211 1.00 87.06 277 THR A C 1
ATOM 2176 O O . THR A 1 277 ? 21.015 11.478 -19.144 1.00 87.06 277 THR A O 1
ATOM 2179 N N . PHE A 1 278 ? 19.188 11.876 -20.405 1.00 86.69 278 PHE A N 1
ATOM 2180 C CA . PHE A 1 278 ? 18.440 12.613 -19.387 1.00 86.69 278 PHE A CA 1
ATOM 2181 C C . PHE A 1 278 ? 18.071 11.712 -18.206 1.00 86.69 278 PHE A C 1
ATOM 2183 O O . PHE A 1 278 ? 18.333 12.075 -17.062 1.00 86.69 278 PHE A O 1
ATOM 2190 N N . ASP A 1 279 ? 17.575 10.500 -18.466 1.00 84.75 279 ASP A N 1
ATOM 2191 C CA . ASP A 1 279 ? 17.213 9.545 -17.406 1.00 84.75 279 ASP A CA 1
ATOM 2192 C C . ASP A 1 279 ? 18.429 9.175 -16.548 1.00 84.75 279 ASP A C 1
ATOM 2194 O O . ASP A 1 279 ? 18.350 9.112 -15.321 1.00 84.75 279 ASP A O 1
ATOM 2198 N N . LYS A 1 280 ? 19.595 8.996 -17.184 1.00 83.44 280 LYS A N 1
ATOM 2199 C CA . LYS A 1 280 ? 20.859 8.720 -16.483 1.00 83.44 280 LYS A CA 1
ATOM 2200 C C . LYS A 1 280 ? 21.307 9.901 -15.623 1.00 83.44 280 LYS A C 1
ATOM 2202 O O . LYS A 1 280 ? 21.762 9.687 -14.501 1.00 83.44 280 LYS A O 1
ATOM 2207 N N . GLN A 1 281 ? 21.170 11.132 -16.118 1.00 85.19 281 GLN A N 1
ATOM 2208 C CA . GLN A 1 281 ? 21.497 12.344 -15.359 1.00 85.19 281 GLN A CA 1
ATOM 2209 C C . GLN A 1 281 ? 20.587 12.511 -14.141 1.00 85.19 281 GLN A C 1
ATOM 2211 O O . GLN A 1 281 ? 21.088 12.735 -13.039 1.00 85.19 281 GLN A O 1
ATOM 2216 N N . VAL A 1 282 ? 19.274 12.334 -14.316 1.00 81.88 282 VAL A N 1
ATOM 2217 C CA . VAL A 1 282 ? 18.309 12.371 -13.208 1.00 81.88 282 VAL A CA 1
ATOM 2218 C C . VAL A 1 282 ? 18.610 11.253 -12.207 1.00 81.88 282 VAL A C 1
ATOM 2220 O O . VAL A 1 282 ? 18.686 11.509 -11.008 1.00 81.88 282 VAL A O 1
ATOM 2223 N N . GLY A 1 283 ? 18.872 10.031 -12.682 1.00 75.31 283 GLY A N 1
ATOM 2224 C CA . GLY A 1 283 ? 19.238 8.897 -11.831 1.00 75.31 283 GLY A CA 1
ATOM 2225 C C . GLY A 1 283 ? 20.497 9.149 -10.999 1.00 75.31 283 GLY A C 1
ATOM 2226 O O . GLY A 1 283 ? 20.509 8.855 -9.804 1.00 75.31 283 GLY A O 1
ATOM 2227 N N . ASN A 1 284 ? 21.533 9.742 -11.599 1.00 77.06 284 ASN A N 1
ATOM 2228 C CA . ASN A 1 284 ? 22.761 10.118 -10.895 1.00 77.06 284 ASN A CA 1
ATOM 2229 C C . ASN A 1 284 ? 22.507 11.208 -9.849 1.00 77.06 284 ASN A C 1
ATOM 2231 O O . ASN A 1 284 ? 22.995 11.094 -8.728 1.00 77.06 284 ASN A O 1
ATOM 2235 N N . PHE A 1 285 ? 21.728 12.238 -10.192 1.00 74.62 285 PHE A N 1
ATOM 2236 C CA . PHE A 1 285 ? 21.377 13.311 -9.262 1.00 74.62 285 PHE A CA 1
ATOM 2237 C C . PHE A 1 285 ? 20.633 12.768 -8.035 1.00 74.62 285 PHE A C 1
ATOM 2239 O O . PHE A 1 285 ? 21.044 13.015 -6.905 1.00 74.62 285 PHE A O 1
ATOM 2246 N N . ILE A 1 286 ? 19.601 11.944 -8.242 1.00 68.00 286 ILE A N 1
ATOM 2247 C CA . ILE A 1 286 ? 18.843 11.337 -7.138 1.00 68.00 286 ILE A CA 1
ATOM 2248 C C . ILE A 1 286 ? 19.729 10.409 -6.301 1.00 68.00 286 ILE A C 1
ATOM 2250 O O . ILE A 1 286 ? 19.640 10.424 -5.072 1.00 68.00 286 ILE A O 1
ATOM 2254 N N . SER A 1 287 ? 20.594 9.612 -6.937 1.00 64.56 287 SER A N 1
ATOM 2255 C CA . SER A 1 287 ? 21.512 8.720 -6.223 1.00 64.56 287 SER A CA 1
ATOM 2256 C C . SER A 1 287 ? 22.498 9.493 -5.343 1.00 64.56 287 SER A C 1
ATOM 2258 O O . SER A 1 287 ? 22.743 9.075 -4.215 1.00 64.56 287 SER A O 1
ATOM 2260 N N . LEU A 1 288 ? 23.005 10.640 -5.805 1.00 60.09 288 LEU A N 1
ATOM 2261 C CA . LEU A 1 288 ? 23.891 11.507 -5.022 1.00 60.09 288 LEU A CA 1
ATOM 2262 C C . LEU A 1 288 ? 23.170 12.154 -3.831 1.00 60.09 288 LEU A C 1
ATOM 2264 O O . LEU A 1 288 ? 23.697 12.120 -2.723 1.00 60.09 288 LEU A O 1
ATOM 2268 N N . GLU A 1 289 ? 21.964 12.690 -4.038 1.00 60.31 289 GLU A N 1
ATOM 2269 C CA . GLU A 1 289 ? 21.203 13.401 -2.995 1.00 60.31 289 GLU A CA 1
ATOM 2270 C C . GLU A 1 289 ? 20.656 12.460 -1.915 1.00 60.31 289 GLU A C 1
ATOM 2272 O O . GLU A 1 289 ? 20.671 12.766 -0.725 1.00 60.31 289 GLU A O 1
ATOM 2277 N N . THR A 1 290 ? 20.176 11.283 -2.317 1.00 54.44 290 THR A N 1
ATOM 2278 C CA . THR A 1 290 ? 19.524 10.343 -1.392 1.00 54.44 290 THR A CA 1
ATOM 2279 C C . THR A 1 290 ? 20.460 9.223 -0.944 1.00 54.44 290 THR A C 1
ATOM 2281 O O . THR A 1 290 ? 20.184 8.519 0.026 1.00 54.44 290 THR A O 1
ATOM 2284 N N . GLY A 1 291 ? 21.570 8.975 -1.640 1.00 49.19 291 GLY A N 1
ATOM 2285 C CA . GLY A 1 291 ? 22.364 7.754 -1.482 1.00 49.19 291 GLY A CA 1
ATOM 2286 C C . GLY A 1 291 ? 21.577 6.481 -1.826 1.00 49.19 291 GLY A C 1
ATOM 2287 O O . GLY A 1 291 ? 21.914 5.406 -1.322 1.00 49.19 291 GLY A O 1
ATOM 2288 N N . ALA A 1 292 ? 20.453 6.583 -2.543 1.00 54.22 292 ALA A N 1
ATOM 2289 C CA . ALA A 1 292 ? 19.725 5.428 -3.058 1.00 54.22 292 ALA A CA 1
ATOM 2290 C C . ALA A 1 292 ? 20.500 4.803 -4.229 1.00 54.22 292 ALA A C 1
ATOM 2292 O O . ALA A 1 292 ? 21.251 5.488 -4.929 1.00 54.22 292 ALA A O 1
ATOM 2293 N N . ARG A 1 293 ? 20.318 3.495 -4.460 1.00 50.72 293 ARG A N 1
ATOM 2294 C CA . ARG A 1 293 ? 20.824 2.855 -5.685 1.00 50.72 293 ARG A CA 1
ATOM 2295 C C . ARG A 1 293 ? 20.223 3.562 -6.900 1.00 50.72 293 ARG A C 1
ATOM 2297 O O . ARG A 1 293 ? 19.071 3.988 -6.850 1.00 50.72 293 ARG A O 1
ATOM 2304 N N . GLN A 1 294 ? 21.003 3.674 -7.971 1.00 49.84 294 GLN A N 1
ATOM 2305 C CA . GLN A 1 294 ? 20.541 4.227 -9.239 1.00 49.84 294 GLN A CA 1
ATOM 2306 C C . GLN A 1 294 ? 19.352 3.392 -9.739 1.00 49.84 294 GLN A C 1
ATOM 2308 O O . GLN A 1 294 ? 19.528 2.248 -10.146 1.00 49.84 294 GLN A O 1
ATOM 2313 N N . ARG A 1 295 ? 18.137 3.939 -9.630 1.00 55.69 295 ARG A N 1
ATOM 2314 C CA . ARG A 1 295 ? 16.914 3.299 -10.129 1.00 55.69 295 ARG A CA 1
ATOM 2315 C C . ARG A 1 295 ? 16.727 3.628 -11.603 1.00 55.69 295 ARG A C 1
ATOM 2317 O O . ARG A 1 295 ? 17.093 4.720 -12.049 1.00 55.69 295 ARG A O 1
ATOM 2324 N N . HIS A 1 296 ? 16.127 2.714 -12.359 1.00 50.62 296 HIS A N 1
ATOM 2325 C CA . HIS A 1 296 ? 15.701 3.007 -13.728 1.00 50.62 296 HIS A CA 1
ATOM 2326 C C . HIS A 1 296 ? 14.465 3.921 -13.685 1.00 50.62 296 HIS A C 1
ATOM 2328 O O . HIS A 1 296 ? 13.320 3.474 -13.621 1.00 50.62 296 HIS A O 1
ATOM 2334 N N . LEU A 1 297 ? 14.703 5.234 -13.669 1.00 57.41 297 LEU A N 1
ATOM 2335 C CA . LEU A 1 297 ? 13.654 6.248 -13.590 1.00 57.41 297 LEU A CA 1
ATOM 2336 C C . LEU A 1 297 ? 13.016 6.443 -14.963 1.00 57.41 297 LEU A C 1
ATOM 2338 O O . LEU A 1 297 ? 13.615 7.048 -15.839 1.00 57.41 297 LEU A O 1
ATOM 2342 N N . LEU A 1 298 ? 11.806 5.913 -15.139 1.00 56.72 298 LEU A N 1
ATOM 2343 C CA . LEU A 1 298 ? 11.005 6.095 -16.359 1.00 56.72 298 LEU A CA 1
ATOM 2344 C C . LEU A 1 298 ? 9.521 6.404 -16.067 1.00 56.72 298 LEU A C 1
ATOM 2346 O O . LEU A 1 298 ? 8.731 6.513 -16.998 1.00 56.72 298 LEU A O 1
ATOM 2350 N N . LYS A 1 299 ? 9.097 6.456 -14.789 1.00 58.34 299 LYS A N 1
ATOM 2351 C CA . LYS A 1 299 ? 7.686 6.181 -14.426 1.00 58.34 299 LYS A CA 1
ATOM 2352 C C . LYS A 1 299 ? 6.997 7.163 -13.479 1.00 58.34 299 LYS A C 1
ATOM 2354 O O . LYS A 1 299 ? 5.773 7.134 -13.416 1.00 58.34 299 LYS A O 1
ATOM 2359 N N . SER A 1 300 ? 7.715 8.001 -12.728 1.00 58.44 300 SER A N 1
ATOM 2360 C CA . SER A 1 300 ? 7.075 8.993 -11.850 1.00 58.44 300 SER A CA 1
ATOM 2361 C C . SER A 1 300 ? 7.780 10.341 -11.885 1.00 58.44 300 SER A C 1
ATOM 2363 O O . SER A 1 300 ? 8.999 10.432 -12.011 1.00 58.44 300 SER A O 1
ATOM 2365 N N . GLY A 1 301 ? 6.985 11.401 -11.739 1.00 42.03 301 GLY A N 1
ATOM 2366 C CA . GLY A 1 301 ? 7.452 12.782 -11.641 1.00 42.03 301 GLY A CA 1
ATOM 2367 C C . GLY A 1 301 ? 7.861 13.171 -10.223 1.00 42.03 301 GLY A C 1
ATOM 2368 O O . GLY A 1 301 ? 7.570 14.290 -9.814 1.00 42.03 301 GLY A O 1
ATOM 2369 N N . GLY A 1 302 ? 8.461 12.256 -9.455 1.00 43.47 302 GLY A N 1
ATOM 2370 C CA . GLY A 1 302 ? 8.870 12.472 -8.066 1.00 43.47 302 GLY A CA 1
ATOM 2371 C C . GLY A 1 302 ? 10.011 13.477 -7.939 1.00 43.47 302 GLY A C 1
ATOM 2372 O O . GLY A 1 302 ? 11.135 13.113 -7.617 1.00 43.47 302 GLY A O 1
ATOM 2373 N N . TRP A 1 303 ? 9.722 14.749 -8.193 1.00 35.22 303 TRP A N 1
ATOM 2374 C CA . TRP A 1 303 ? 10.530 15.860 -7.726 1.00 35.22 303 TRP A CA 1
ATOM 2375 C C . TRP A 1 303 ? 10.321 15.935 -6.219 1.00 35.22 303 TRP A C 1
ATOM 2377 O O . TRP A 1 303 ? 9.203 16.175 -5.759 1.00 35.22 303 TRP A O 1
ATOM 2387 N N . GLY A 1 304 ? 11.384 15.688 -5.451 1.00 31.88 304 GLY A N 1
ATOM 2388 C CA . GLY A 1 304 ? 11.396 15.994 -4.028 1.00 31.88 304 GLY A CA 1
ATOM 2389 C C . GLY A 1 304 ? 10.939 17.437 -3.850 1.00 31.88 304 GLY A C 1
ATOM 2390 O O . GLY A 1 304 ? 11.570 18.364 -4.359 1.00 31.88 304 GLY A O 1
ATOM 2391 N N . SER A 1 305 ? 9.794 17.621 -3.199 1.00 23.97 305 SER A N 1
ATOM 2392 C CA . SER A 1 305 ? 9.346 18.934 -2.762 1.00 23.97 305 SER A CA 1
ATOM 2393 C C . SER A 1 305 ? 10.411 19.482 -1.815 1.00 23.97 305 SER A C 1
ATOM 2395 O O . SER A 1 305 ? 10.563 18.962 -0.708 1.00 23.97 305 SER A O 1
ATOM 2397 N N . ARG A 1 306 ? 11.171 20.474 -2.286 1.00 25.89 306 ARG A N 1
ATOM 2398 C CA . ARG A 1 306 ? 11.882 21.403 -1.404 1.00 25.89 306 ARG A CA 1
ATOM 2399 C C . ARG A 1 306 ? 10.889 22.127 -0.501 1.00 25.89 306 ARG A C 1
ATOM 2401 O O . ARG A 1 306 ? 9.758 22.387 -0.974 1.00 25.89 306 ARG A O 1
#